Protein AF-A0A173KSL5-F1 (afdb_monomer_lite)

Foldseek 3Di:
DPPPPPVVPVVVVVVVVPPDDQLLVLLVVLCCCLFQCNAPLLVLQVVDDDPPRPDDLLLLLLLLVLCCLQQLDPPFLLNLCLVPDPDPVLNVLSVLQRVLVNVVSVLSVVLNVLSPDRDDFPCPVVLSVLSNVLNVLRVVQSVDPQAQRSVLLSLLCLVRVVSSVVSSCVSCVVRVHHDDDRSHDDSVRSSVSSNVSDDDPSNSVNSSNNNNSNSVSNSVSSVSSVVRVVRVVVVD

Radius of gyration: 19.78 Å; chains: 1; bounding box: 64×47×52 Å

Sequence (236 aa):
MALAAAQGLTMNEAAARLGTGDISQVIEALVAADGTDGHAHASSARAGIGRDAVLTLADLADAAHYLCLLHGRHPGVIDHAATRSADNGARAWLVQAADAFARERAYLTQVTVAVGPVPSTAGQSDCEAIVSQQRHALDMLAQSDRRGCAMGAAIALLLDWRAVRHILEMAGIRVGVEPHACDLPDRAATFNVARAIGGDDATDRAIQFGARQLLSQQRGLWDLLQARAEIRRQKR

pLDDT: mean 87.79, std 17.1, range [33.59, 98.56]

Structure (mmCIF, N/CA/C/O backbone):
data_AF-A0A173KSL5-F1
#
_entry.id   AF-A0A173KSL5-F1
#
loop_
_atom_site.group_PDB
_atom_site.id
_atom_site.type_symbol
_atom_site.label_atom_id
_atom_site.label_alt_id
_atom_site.label_comp_id
_atom_site.label_asym_id
_atom_site.label_entity_id
_atom_site.label_seq_id
_atom_site.pdbx_PDB_ins_code
_atom_site.Cartn_x
_atom_site.Cartn_y
_atom_site.Cartn_z
_atom_site.occupancy
_atom_site.B_iso_or_equiv
_atom_site.auth_seq_id
_atom_site.auth_comp_id
_atom_site.auth_asym_id
_atom_site.auth_atom_id
_atom_site.pdbx_PDB_model_num
ATOM 1 N N . MET A 1 1 ? 47.411 28.672 12.234 1.00 45.59 1 MET A N 1
ATOM 2 C CA . MET A 1 1 ? 46.422 28.795 11.135 1.00 45.59 1 MET A CA 1
ATOM 3 C C . MET A 1 1 ? 46.348 27.553 10.225 1.00 45.59 1 MET A C 1
ATOM 5 O O . MET A 1 1 ? 45.893 27.666 9.099 1.00 45.59 1 MET A O 1
ATOM 9 N N . ALA A 1 2 ? 46.708 26.351 10.703 1.00 43.44 2 ALA A N 1
ATOM 10 C CA . ALA A 1 2 ? 46.762 25.129 9.881 1.00 43.44 2 ALA A CA 1
ATOM 11 C C . ALA A 1 2 ? 45.882 23.977 10.416 1.00 43.44 2 ALA A C 1
ATOM 13 O O . ALA A 1 2 ? 46.139 22.820 10.111 1.00 43.44 2 ALA A O 1
ATOM 14 N N . LEU A 1 3 ? 44.849 24.277 11.218 1.00 39.53 3 LEU A N 1
ATOM 15 C CA . LEU A 1 3 ? 43.935 23.260 11.769 1.00 39.53 3 LEU A CA 1
ATOM 16 C C . LEU A 1 3 ? 42.490 23.349 11.246 1.00 39.53 3 LEU A C 1
ATOM 18 O O . LEU A 1 3 ? 41.679 22.497 11.579 1.00 39.53 3 LEU A O 1
ATOM 22 N N . ALA A 1 4 ? 42.165 24.341 10.408 1.00 40.62 4 ALA A N 1
ATOM 23 C CA . ALA A 1 4 ? 40.809 24.532 9.874 1.00 40.62 4 ALA A CA 1
ATOM 24 C C . ALA A 1 4 ? 40.608 23.962 8.453 1.00 40.62 4 ALA A C 1
ATOM 26 O O . ALA A 1 4 ? 39.479 23.858 7.990 1.00 40.62 4 ALA A O 1
ATOM 27 N N . ALA A 1 5 ? 41.681 23.561 7.759 1.00 41.03 5 ALA A N 1
ATOM 28 C CA . ALA A 1 5 ? 41.605 23.078 6.374 1.00 41.03 5 ALA A CA 1
ATOM 29 C C . ALA A 1 5 ? 41.434 21.549 6.245 1.00 41.03 5 ALA A C 1
ATOM 31 O O . ALA A 1 5 ? 41.078 21.065 5.177 1.00 41.03 5 ALA A O 1
ATOM 32 N N . ALA A 1 6 ? 41.649 20.780 7.321 1.00 38.72 6 ALA A N 1
ATOM 33 C CA . ALA A 1 6 ? 41.597 19.312 7.283 1.00 38.72 6 ALA A CA 1
ATOM 34 C C . ALA A 1 6 ? 40.205 18.717 7.589 1.00 38.72 6 ALA A C 1
ATOM 36 O O . ALA A 1 6 ? 39.971 17.545 7.317 1.00 38.72 6 ALA A O 1
ATOM 37 N N . GLN A 1 7 ? 39.266 19.507 8.124 1.00 41.09 7 GLN A N 1
ATOM 38 C CA . GLN A 1 7 ? 37.913 19.036 8.474 1.00 41.09 7 GLN A CA 1
ATOM 39 C C . GLN A 1 7 ? 36.869 19.259 7.363 1.00 41.09 7 GLN A C 1
ATOM 41 O O . GLN A 1 7 ? 35.791 18.676 7.416 1.00 41.09 7 GLN A O 1
ATOM 46 N N . GLY A 1 8 ? 37.186 20.051 6.330 1.00 33.59 8 GLY A N 1
ATOM 47 C CA . GLY A 1 8 ? 36.290 20.296 5.188 1.00 33.59 8 GLY A CA 1
ATOM 48 C C . GLY A 1 8 ? 36.357 19.239 4.078 1.00 33.59 8 GLY A C 1
ATOM 49 O O . GLY A 1 8 ? 35.467 19.181 3.234 1.00 33.59 8 GLY A O 1
ATOM 50 N N . LEU A 1 9 ? 37.389 18.388 4.078 1.00 40.03 9 LEU A N 1
ATOM 51 C CA . LEU A 1 9 ? 37.617 17.374 3.039 1.00 40.03 9 LEU A CA 1
ATOM 52 C C . LEU A 1 9 ? 36.999 16.003 3.366 1.00 40.03 9 LEU A C 1
ATOM 54 O O . LEU A 1 9 ? 36.757 15.217 2.458 1.00 40.03 9 LEU A O 1
ATOM 58 N N . THR A 1 10 ? 36.670 15.716 4.629 1.00 40.31 10 THR A N 1
ATOM 59 C CA . THR A 1 10 ? 36.189 14.383 5.038 1.00 40.31 10 THR A CA 1
ATOM 60 C C . THR A 1 10 ? 34.671 14.207 4.944 1.00 40.31 10 THR A C 1
ATOM 62 O O . THR A 1 10 ? 34.209 13.089 4.726 1.00 40.31 10 THR A O 1
ATOM 65 N N . MET A 1 11 ? 33.877 15.283 5.023 1.00 38.09 11 MET A N 1
ATOM 66 C CA . MET A 1 11 ? 32.419 15.188 4.825 1.00 38.09 11 MET A CA 1
ATOM 67 C C . MET A 1 11 ? 32.010 15.121 3.348 1.00 38.09 11 MET A C 1
ATOM 69 O O . MET A 1 11 ? 31.003 14.493 3.029 1.00 38.09 11 MET A O 1
ATOM 73 N N . ASN A 1 12 ? 32.802 15.696 2.435 1.00 41.28 12 ASN A N 1
ATOM 74 C CA . ASN A 1 12 ? 32.469 15.684 1.008 1.00 41.28 12 AS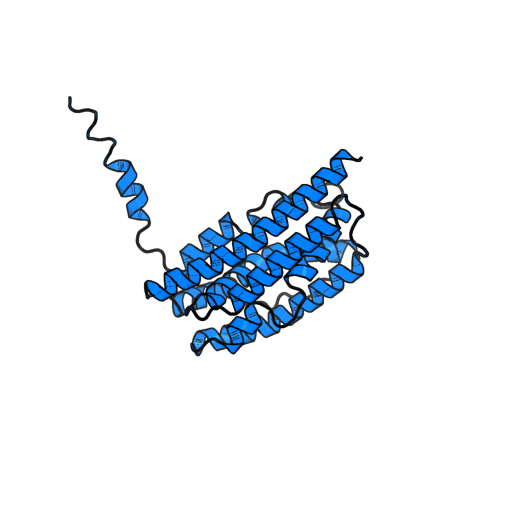N A CA 1
ATOM 75 C C . ASN A 1 12 ? 32.858 14.359 0.322 1.00 41.28 12 ASN A C 1
ATOM 77 O O . ASN A 1 12 ? 32.192 13.939 -0.617 1.00 41.28 12 ASN A O 1
ATOM 81 N N . GLU A 1 13 ? 33.866 13.637 0.830 1.00 37.88 13 GLU A N 1
ATOM 82 C CA . GLU A 1 13 ? 34.178 12.275 0.367 1.00 37.88 13 GLU A CA 1
ATOM 83 C C . GLU A 1 13 ? 33.195 11.215 0.884 1.00 37.88 13 GLU A C 1
ATOM 85 O O . GLU A 1 13 ? 32.939 10.233 0.190 1.00 37.88 13 GLU A O 1
ATOM 90 N N . ALA A 1 14 ? 32.611 11.394 2.074 1.00 35.19 14 ALA A N 1
ATOM 91 C CA . ALA A 1 14 ? 31.588 10.479 2.589 1.00 35.19 14 ALA A CA 1
ATOM 92 C C . ALA A 1 14 ? 30.266 10.594 1.804 1.00 35.19 14 ALA A C 1
ATOM 94 O O . ALA A 1 14 ? 29.617 9.583 1.549 1.00 35.19 14 ALA A O 1
ATOM 95 N N . ALA A 1 15 ? 29.914 11.803 1.351 1.00 38.59 15 ALA A N 1
ATOM 96 C CA . ALA A 1 15 ? 28.777 12.032 0.458 1.00 38.59 15 ALA A CA 1
ATOM 97 C C . ALA A 1 15 ? 29.073 11.617 -1.000 1.00 38.59 15 ALA A C 1
ATOM 99 O O . ALA A 1 15 ? 28.192 11.096 -1.681 1.00 38.59 15 ALA A O 1
ATOM 100 N N . ALA A 1 16 ? 30.319 11.775 -1.468 1.00 36.78 16 ALA A N 1
ATOM 101 C CA . ALA A 1 16 ? 30.736 11.377 -2.817 1.00 36.78 16 ALA A CA 1
ATOM 102 C C . ALA A 1 16 ? 30.961 9.858 -2.987 1.00 36.78 16 ALA A C 1
ATOM 104 O O . ALA A 1 16 ? 30.974 9.367 -4.114 1.00 36.78 16 ALA A O 1
ATOM 105 N N . ARG A 1 17 ? 31.081 9.087 -1.894 1.00 38.25 17 ARG A N 1
ATOM 106 C CA . ARG A 1 17 ? 31.146 7.610 -1.926 1.00 38.25 17 ARG A CA 1
ATOM 107 C C . ARG A 1 17 ? 29.781 6.914 -2.065 1.00 38.25 17 ARG A C 1
ATOM 109 O O . ARG A 1 17 ? 29.745 5.692 -2.129 1.00 38.25 17 ARG A O 1
ATOM 116 N N . LEU A 1 18 ? 28.682 7.662 -2.199 1.00 42.72 18 LEU A N 1
ATOM 117 C CA . LEU A 1 18 ? 27.375 7.149 -2.652 1.00 42.72 18 LEU A CA 1
ATOM 118 C C . LEU A 1 18 ? 27.183 7.300 -4.176 1.00 42.72 18 LEU A C 1
ATOM 120 O O . LEU A 1 18 ? 26.061 7.360 -4.673 1.00 42.72 18 LEU A O 1
ATOM 124 N N . GLY A 1 19 ? 28.277 7.382 -4.936 1.00 45.16 19 GLY A N 1
ATOM 125 C CA . GLY A 1 19 ? 28.243 7.263 -6.388 1.00 45.16 19 GLY A CA 1
ATOM 126 C C . GLY A 1 19 ? 28.130 5.798 -6.819 1.00 45.16 19 GLY A C 1
ATOM 127 O O . GLY A 1 19 ? 28.992 4.995 -6.475 1.00 45.16 19 GLY A O 1
ATOM 128 N N . THR A 1 20 ? 27.114 5.497 -7.637 1.00 49.03 20 THR A N 1
ATOM 129 C CA . THR A 1 20 ? 26.861 4.242 -8.390 1.00 49.03 20 THR A CA 1
ATOM 130 C C . THR A 1 20 ? 26.122 3.103 -7.680 1.00 49.03 20 THR A C 1
ATOM 132 O O . THR A 1 20 ? 26.393 1.930 -7.917 1.00 49.03 20 THR A O 1
ATOM 135 N N . GLY A 1 21 ? 25.112 3.425 -6.870 1.00 59.44 21 GLY A N 1
ATOM 136 C CA . GLY A 1 21 ? 24.056 2.448 -6.616 1.00 59.44 21 GLY A CA 1
ATOM 137 C C . GLY A 1 21 ? 23.103 2.384 -7.807 1.00 59.44 21 GLY A C 1
ATOM 138 O O . GLY A 1 21 ? 22.507 3.399 -8.159 1.00 59.44 21 GLY A O 1
ATOM 139 N N . ASP A 1 22 ? 22.966 1.215 -8.431 1.00 85.56 22 ASP A N 1
ATOM 140 C CA . ASP A 1 22 ? 21.897 0.948 -9.402 1.00 85.56 22 ASP A CA 1
ATOM 141 C C . ASP A 1 22 ? 20.535 1.300 -8.759 1.00 85.56 22 ASP A C 1
ATOM 143 O O . ASP A 1 22 ? 20.351 1.118 -7.550 1.00 85.56 22 ASP A O 1
ATOM 147 N N . ILE A 1 23 ? 19.577 1.807 -9.544 1.00 93.06 23 ILE A N 1
ATOM 148 C CA . ILE A 1 23 ? 18.223 2.179 -9.110 1.00 93.06 23 ILE A CA 1
ATOM 149 C C . ILE A 1 23 ? 17.569 1.151 -8.167 1.00 93.06 23 ILE A C 1
ATOM 151 O O . ILE A 1 23 ? 16.846 1.535 -7.247 1.00 93.06 23 ILE A O 1
ATOM 155 N N . SER A 1 24 ? 17.867 -0.145 -8.315 1.00 94.88 24 SER A N 1
ATOM 156 C CA . SER A 1 24 ? 17.397 -1.182 -7.384 1.00 94.88 24 SER A CA 1
ATOM 157 C C . SER A 1 24 ? 17.834 -0.964 -5.925 1.00 94.88 24 SER A C 1
ATOM 159 O O . SER A 1 24 ? 17.011 -1.110 -5.021 1.00 94.88 24 SER A O 1
ATOM 161 N N . GLN A 1 25 ? 19.081 -0.553 -5.681 1.00 94.88 25 GLN A N 1
ATOM 162 C CA . GLN A 1 25 ? 19.602 -0.256 -4.339 1.00 94.88 25 GLN A CA 1
ATOM 163 C C . GLN A 1 25 ? 18.973 1.012 -3.757 1.00 94.88 25 GLN A C 1
ATOM 165 O O . GLN A 1 25 ? 18.688 1.089 -2.563 1.00 94.88 25 GLN A O 1
ATOM 170 N N . VAL A 1 26 ? 18.709 2.006 -4.610 1.00 95.56 26 VAL A N 1
ATOM 171 C CA . VAL A 1 26 ? 18.001 3.225 -4.205 1.00 95.56 26 VAL A CA 1
ATOM 172 C C . VAL A 1 26 ? 16.583 2.884 -3.750 1.00 95.56 26 VAL A C 1
ATOM 174 O O . VAL A 1 26 ? 16.156 3.341 -2.694 1.00 95.56 26 VAL A O 1
ATOM 177 N N . ILE A 1 27 ? 15.858 2.062 -4.511 1.00 97.38 27 ILE A N 1
ATOM 178 C CA . ILE A 1 27 ? 14.514 1.605 -4.135 1.00 97.38 27 ILE A CA 1
ATOM 179 C C . ILE A 1 27 ? 14.556 0.794 -2.839 1.00 97.38 27 ILE A C 1
ATOM 181 O O . ILE A 1 27 ? 13.714 1.005 -1.971 1.00 97.38 27 ILE A O 1
ATOM 185 N N . GLU A 1 28 ? 15.528 -0.107 -2.684 1.00 97.19 28 GLU A N 1
ATOM 186 C CA . GLU A 1 28 ? 15.711 -0.880 -1.453 1.00 97.19 28 GLU A CA 1
ATOM 187 C C . GLU A 1 28 ? 15.842 0.028 -0.225 1.00 97.19 28 GLU A C 1
ATOM 189 O O . GLU A 1 28 ? 15.132 -0.174 0.762 1.00 97.19 28 GLU A O 1
ATOM 194 N N . ALA A 1 29 ? 16.695 1.051 -0.308 1.00 97.00 29 ALA A N 1
ATOM 195 C CA . ALA A 1 29 ? 16.882 2.017 0.768 1.00 97.00 29 ALA A CA 1
ATOM 196 C C . ALA A 1 29 ? 15.605 2.820 1.063 1.00 97.00 29 ALA A C 1
ATOM 198 O O . ALA A 1 29 ? 15.280 3.045 2.228 1.00 97.00 29 ALA A O 1
ATOM 199 N N . LEU A 1 30 ? 14.859 3.220 0.027 1.00 97.75 30 LEU A N 1
ATOM 200 C CA . LEU A 1 30 ? 13.587 3.929 0.190 1.00 97.75 30 LEU A CA 1
ATOM 201 C C . LEU A 1 30 ? 12.535 3.074 0.894 1.00 97.75 30 LEU A C 1
ATOM 203 O O . LEU A 1 30 ? 11.921 3.536 1.847 1.00 97.75 30 LEU A O 1
ATOM 207 N N . VAL A 1 31 ? 12.342 1.827 0.460 1.00 98.00 31 VAL A N 1
ATOM 208 C CA . VAL A 1 31 ? 11.364 0.920 1.082 1.00 98.00 31 VAL A CA 1
ATOM 209 C C . VAL A 1 31 ? 11.751 0.624 2.531 1.00 98.00 31 VAL A C 1
ATOM 211 O O . VAL A 1 31 ? 10.885 0.598 3.398 1.00 98.00 31 VAL A O 1
ATOM 214 N N . ALA A 1 32 ? 13.042 0.444 2.819 1.00 96.19 32 ALA A N 1
ATOM 215 C CA . ALA A 1 32 ? 13.507 0.214 4.184 1.00 96.19 32 ALA A CA 1
ATOM 216 C C . ALA A 1 32 ? 13.251 1.414 5.116 1.00 96.19 32 ALA A C 1
ATOM 218 O O . ALA A 1 32 ? 12.932 1.216 6.287 1.00 96.19 32 ALA A O 1
ATOM 219 N N . ALA A 1 33 ? 13.395 2.643 4.612 1.00 94.94 33 ALA A N 1
ATOM 220 C CA . ALA A 1 33 ? 13.207 3.859 5.402 1.00 94.94 33 ALA A CA 1
ATOM 221 C C . ALA A 1 33 ? 11.727 4.256 5.548 1.00 94.94 33 ALA A C 1
ATOM 223 O O . ALA A 1 33 ? 11.249 4.509 6.655 1.00 94.94 33 ALA A O 1
ATOM 224 N N . ASP A 1 34 ? 11.008 4.298 4.427 1.00 96.50 34 ASP A N 1
ATOM 225 C CA . ASP A 1 34 ? 9.685 4.921 4.330 1.00 96.50 34 ASP A CA 1
ATOM 226 C C . ASP A 1 34 ? 8.541 3.901 4.248 1.00 96.50 34 ASP A C 1
ATOM 228 O O . ASP A 1 34 ? 7.376 4.272 4.396 1.00 96.50 34 ASP A O 1
ATOM 232 N N . GLY A 1 35 ? 8.855 2.621 4.034 1.00 96.69 35 GLY A N 1
ATOM 233 C CA . GLY A 1 35 ? 7.873 1.546 3.987 1.00 96.69 35 GLY A CA 1
ATOM 234 C C . GLY A 1 35 ? 7.225 1.242 5.339 1.00 96.69 35 GLY A C 1
ATOM 235 O O . GLY A 1 35 ? 7.637 1.711 6.403 1.00 96.69 35 GLY A O 1
ATOM 236 N N . THR A 1 36 ? 6.209 0.391 5.284 1.00 97.12 36 THR A N 1
ATOM 237 C CA . THR A 1 36 ? 5.414 -0.122 6.397 1.00 97.12 36 THR A CA 1
ATOM 238 C C . THR A 1 36 ? 6.295 -0.694 7.512 1.00 97.12 36 THR A C 1
ATOM 240 O O . THR A 1 36 ? 6.112 -0.339 8.674 1.00 97.12 36 THR A O 1
ATOM 243 N N . ASP A 1 37 ? 7.301 -1.512 7.185 1.00 94.06 37 ASP A N 1
ATOM 244 C CA . ASP A 1 37 ? 8.225 -2.081 8.185 1.00 94.06 37 ASP A CA 1
ATOM 245 C C . ASP A 1 37 ? 9.070 -1.003 8.903 1.00 94.06 37 ASP A C 1
ATOM 247 O O . ASP A 1 37 ? 9.472 -1.193 10.052 1.00 94.06 37 ASP A O 1
ATOM 251 N N . GLY A 1 38 ? 9.312 0.143 8.258 1.00 93.50 38 GLY A N 1
ATOM 252 C CA . GLY A 1 38 ? 10.041 1.283 8.824 1.00 93.50 38 GLY A CA 1
ATOM 253 C C . GLY A 1 38 ? 9.191 2.187 9.728 1.00 93.50 38 GLY A C 1
ATOM 254 O O . GLY A 1 38 ? 9.708 3.146 10.311 1.00 93.50 38 GLY A O 1
ATOM 255 N N . HIS A 1 39 ? 7.883 1.935 9.856 1.00 95.56 39 HIS A N 1
ATOM 256 C CA . HIS A 1 39 ? 6.978 2.748 10.668 1.00 95.56 39 HIS A CA 1
ATOM 257 C C . HIS A 1 39 ? 6.745 2.120 12.049 1.00 95.56 39 HIS A C 1
ATOM 259 O O . HIS A 1 39 ? 6.235 1.008 12.147 1.00 95.56 39 HIS A O 1
ATOM 265 N N . ALA A 1 40 ? 7.039 2.847 13.135 1.00 91.31 40 ALA A N 1
ATOM 266 C CA . ALA A 1 40 ? 6.990 2.324 14.509 1.00 91.31 40 ALA A CA 1
ATOM 267 C C . ALA A 1 40 ? 5.630 1.709 14.893 1.00 91.31 40 ALA A C 1
ATOM 269 O O . ALA A 1 40 ? 5.572 0.637 15.495 1.00 91.31 40 ALA A O 1
ATOM 270 N N . HIS A 1 41 ? 4.523 2.360 14.518 1.00 92.25 41 HIS A N 1
ATOM 271 C CA . HIS A 1 41 ? 3.184 1.816 14.756 1.00 92.25 41 HIS A CA 1
ATOM 272 C C . HIS A 1 41 ? 2.951 0.469 14.049 1.00 92.25 41 HIS A C 1
ATOM 274 O O . HIS A 1 41 ? 2.485 -0.475 14.684 1.00 92.25 41 HIS A O 1
ATOM 280 N N . ALA A 1 42 ? 3.328 0.348 12.775 1.00 92.12 42 ALA A N 1
ATOM 281 C CA . ALA A 1 42 ? 3.156 -0.876 11.999 1.00 92.12 42 ALA A CA 1
ATOM 282 C C . ALA A 1 42 ? 4.106 -1.992 12.467 1.00 92.12 42 ALA A C 1
ATOM 284 O O . ALA A 1 42 ? 3.678 -3.124 12.691 1.00 92.12 42 ALA A O 1
ATOM 285 N N . SER A 1 43 ? 5.381 -1.670 12.703 1.00 87.44 43 SER A N 1
ATOM 286 C CA . SER A 1 43 ? 6.392 -2.640 13.139 1.00 87.44 43 SER A CA 1
ATOM 287 C C . SER A 1 43 ? 6.159 -3.160 14.559 1.00 87.44 43 SER A C 1
ATOM 289 O O . SER A 1 43 ? 6.558 -4.284 14.868 1.00 87.44 43 SER A O 1
ATOM 291 N N . SER A 1 44 ? 5.421 -2.420 15.398 1.00 81.81 44 SER A N 1
ATOM 292 C CA . SER A 1 44 ? 4.992 -2.890 16.724 1.00 81.81 44 SER A CA 1
ATOM 293 C C . SER A 1 44 ? 4.202 -4.204 16.681 1.00 81.81 44 SER A C 1
ATOM 295 O O . SER A 1 44 ? 4.213 -4.976 17.641 1.00 81.81 44 SER A O 1
ATOM 297 N N . ALA A 1 45 ? 3.577 -4.510 15.543 1.00 73.50 45 ALA A N 1
ATOM 298 C CA . ALA A 1 45 ? 2.855 -5.751 15.327 1.00 73.50 45 ALA A CA 1
ATOM 299 C C . ALA A 1 45 ? 3.771 -6.991 15.332 1.00 73.50 45 ALA A C 1
ATOM 301 O O . ALA A 1 45 ? 3.344 -8.068 15.736 1.00 73.50 45 ALA A O 1
ATOM 302 N N . ARG A 1 46 ? 5.049 -6.831 14.959 1.00 67.38 46 ARG A N 1
ATOM 303 C CA . ARG A 1 46 ? 6.057 -7.908 14.959 1.00 67.38 46 ARG A CA 1
ATOM 304 C C . ARG A 1 46 ? 6.648 -8.168 16.347 1.00 67.38 46 ARG A C 1
ATOM 306 O O . ARG A 1 46 ? 7.267 -9.206 16.557 1.00 67.38 46 ARG A O 1
ATOM 313 N N . ALA A 1 47 ? 6.479 -7.235 17.285 1.00 60.25 47 ALA A N 1
ATOM 314 C CA . ALA A 1 47 ? 7.130 -7.266 18.593 1.00 60.25 47 ALA A CA 1
ATOM 315 C C . ALA A 1 47 ? 6.379 -8.091 19.659 1.00 60.25 47 ALA A C 1
ATOM 317 O O . ALA A 1 47 ? 6.934 -8.320 20.731 1.00 60.25 47 ALA A O 1
ATOM 318 N N . GLY A 1 48 ? 5.153 -8.559 19.393 1.00 55.38 48 GLY A N 1
ATOM 319 C CA . GLY A 1 48 ? 4.379 -9.340 20.363 1.00 55.38 48 GLY A CA 1
ATOM 320 C C . GLY A 1 48 ? 3.464 -10.379 19.715 1.00 55.38 48 GLY A C 1
ATOM 321 O O . GLY A 1 48 ? 2.656 -10.052 18.849 1.00 55.38 48 GLY A O 1
ATOM 322 N N . ILE A 1 49 ? 3.560 -11.630 20.171 1.00 48.62 49 ILE A N 1
ATOM 323 C CA . ILE A 1 49 ? 2.619 -12.714 19.850 1.00 48.62 49 ILE A CA 1
ATOM 324 C C . ILE A 1 49 ? 1.726 -12.932 21.081 1.00 48.62 49 ILE A C 1
ATOM 326 O O . ILE A 1 49 ? 2.221 -13.003 22.202 1.00 48.62 49 ILE A O 1
ATOM 330 N N . GLY A 1 50 ? 0.408 -13.058 20.895 1.00 53.69 50 GLY A N 1
ATOM 331 C CA . GLY A 1 50 ? -0.540 -13.320 21.989 1.00 53.69 50 GLY A CA 1
ATOM 332 C C . GLY A 1 50 ? -1.137 -12.057 22.626 1.00 53.69 50 GLY A C 1
ATOM 333 O O . GLY A 1 50 ? -1.393 -11.072 21.934 1.00 53.69 50 GLY A O 1
ATOM 334 N N . ARG A 1 51 ? -1.419 -12.096 23.940 1.00 46.72 51 ARG A N 1
ATOM 335 C CA . ARG A 1 51 ? -2.044 -10.985 24.698 1.00 46.72 51 ARG A CA 1
ATOM 336 C C . ARG A 1 51 ? -1.170 -9.726 24.793 1.00 46.72 51 ARG A C 1
ATOM 338 O O . ARG A 1 51 ? -1.712 -8.661 25.068 1.00 46.72 51 ARG A O 1
ATOM 345 N N . ASP A 1 52 ? 0.121 -9.854 24.498 1.00 47.59 52 ASP A N 1
ATOM 346 C CA . ASP A 1 52 ? 1.111 -8.770 24.542 1.00 47.59 52 ASP A CA 1
ATOM 347 C C . ASP A 1 52 ? 1.333 -8.110 23.169 1.00 47.59 52 ASP A C 1
ATOM 349 O O . ASP A 1 52 ? 2.227 -7.280 23.003 1.00 47.59 52 ASP A O 1
ATOM 353 N N . ALA A 1 53 ? 0.537 -8.474 22.155 1.00 58.38 53 ALA A N 1
ATOM 354 C CA . ALA A 1 53 ? 0.589 -7.813 20.859 1.00 58.38 53 ALA A CA 1
ATOM 355 C C . ALA A 1 53 ? 0.213 -6.329 20.993 1.00 58.38 53 ALA A C 1
ATOM 357 O O . ALA A 1 53 ? -0.866 -5.985 21.475 1.00 58.38 53 ALA A O 1
ATOM 358 N N . VAL A 1 54 ? 1.102 -5.451 20.520 1.00 71.69 54 VAL A N 1
ATOM 359 C CA . VAL A 1 54 ? 0.952 -3.993 20.658 1.00 71.69 54 VAL A CA 1
ATOM 360 C C . VAL A 1 54 ? -0.238 -3.455 19.850 1.00 71.69 54 VAL A C 1
ATOM 362 O O . VAL A 1 54 ? -0.865 -2.474 20.260 1.00 71.69 54 VAL A O 1
ATOM 365 N N . LEU A 1 55 ? -0.578 -4.104 18.728 1.00 86.06 55 LEU A N 1
ATOM 366 C CA . LEU A 1 55 ? -1.784 -3.794 17.958 1.00 86.06 55 LEU A CA 1
ATOM 367 C C . LEU A 1 55 ? -2.996 -4.545 18.512 1.00 86.06 55 LEU A C 1
ATOM 369 O O . LEU A 1 55 ? -3.051 -5.778 18.516 1.00 86.06 55 LEU A O 1
ATOM 373 N N . THR A 1 56 ? -4.002 -3.779 18.922 1.00 90.12 56 THR A N 1
ATOM 374 C CA . THR A 1 56 ? -5.302 -4.304 19.342 1.00 90.12 56 THR A CA 1
ATOM 375 C C . THR A 1 56 ? -6.151 -4.700 18.131 1.00 90.12 56 THR A C 1
ATOM 377 O O . THR A 1 56 ? -5.894 -4.264 17.011 1.00 90.12 56 THR A O 1
ATOM 380 N N . LEU A 1 57 ? -7.227 -5.470 18.340 1.00 90.69 57 LEU A N 1
ATOM 381 C CA . LEU A 1 57 ? -8.173 -5.789 17.257 1.00 90.69 57 LEU A CA 1
ATOM 382 C C . LEU A 1 57 ? -8.765 -4.525 16.606 1.00 90.69 57 LEU A C 1
ATOM 384 O O . LEU A 1 57 ? -8.990 -4.510 15.403 1.00 90.69 57 LEU A O 1
ATOM 388 N N . ALA A 1 58 ? -8.957 -3.449 17.375 1.00 93.19 58 ALA A N 1
ATOM 389 C CA . ALA A 1 58 ? -9.410 -2.169 16.836 1.00 93.19 58 ALA A CA 1
ATOM 390 C C . ALA A 1 58 ? -8.369 -1.530 15.898 1.00 93.19 58 ALA A C 1
ATOM 392 O O . ALA A 1 58 ? -8.733 -0.993 14.858 1.00 93.19 58 ALA A O 1
ATOM 393 N N . ASP A 1 59 ? -7.079 -1.619 16.232 1.00 94.44 59 ASP A N 1
ATOM 394 C CA . ASP A 1 59 ? -6.008 -1.075 15.386 1.00 94.44 59 ASP A CA 1
ATOM 395 C C . ASP A 1 59 ? -5.886 -1.859 14.071 1.00 94.44 59 ASP A C 1
ATOM 397 O O . ASP A 1 59 ? -5.684 -1.278 13.008 1.00 94.44 59 ASP A O 1
ATOM 401 N N . LEU A 1 60 ? -6.092 -3.177 14.120 1.00 94.69 60 LEU A N 1
ATOM 402 C CA . LEU A 1 60 ? -6.140 -4.019 12.923 1.00 94.69 60 LEU A CA 1
ATOM 403 C C . LEU A 1 60 ? -7.375 -3.758 12.063 1.00 94.69 60 LEU A C 1
ATOM 405 O O . LEU A 1 60 ? -7.269 -3.766 10.841 1.00 94.69 60 LEU A O 1
ATOM 409 N N . ALA A 1 61 ? -8.536 -3.543 12.689 1.00 96.00 61 ALA A N 1
ATOM 410 C CA . ALA A 1 61 ? -9.763 -3.210 11.976 1.00 96.00 61 ALA A CA 1
ATOM 411 C C . ALA A 1 61 ? -9.622 -1.868 11.245 1.00 96.00 61 ALA A C 1
ATOM 413 O O . ALA A 1 61 ? -9.986 -1.764 10.076 1.00 96.00 61 ALA A O 1
ATOM 414 N N . ASP A 1 62 ? -9.013 -0.873 11.897 1.00 96.44 62 ASP A N 1
ATOM 415 C CA . ASP A 1 62 ? -8.615 0.382 11.258 1.00 96.44 62 ASP A CA 1
ATOM 416 C C . ASP A 1 62 ? -7.668 0.133 10.075 1.00 96.44 62 ASP A C 1
ATOM 418 O O . ASP A 1 62 ? -7.937 0.600 8.968 1.00 96.44 62 ASP A O 1
ATOM 422 N N . ALA A 1 63 ? -6.584 -0.624 10.281 1.00 97.06 63 ALA A N 1
ATOM 423 C CA . ALA A 1 63 ? -5.612 -0.902 9.228 1.00 97.06 63 ALA A CA 1
ATOM 424 C C . ALA A 1 63 ? -6.274 -1.567 8.012 1.00 97.06 63 ALA A C 1
ATOM 426 O O . ALA A 1 63 ? -6.158 -1.054 6.901 1.00 97.06 63 ALA A O 1
ATOM 427 N N . ALA A 1 64 ? -7.031 -2.650 8.213 1.00 97.88 64 ALA A N 1
ATOM 428 C CA . ALA A 1 64 ? -7.748 -3.337 7.141 1.00 97.88 64 ALA A CA 1
ATOM 429 C C . ALA A 1 64 ? -8.750 -2.409 6.435 1.00 97.88 64 ALA A C 1
ATOM 431 O O . ALA A 1 64 ? -8.833 -2.403 5.207 1.00 97.88 64 ALA A O 1
ATOM 432 N N . HIS A 1 65 ? -9.488 -1.586 7.182 1.00 97.94 65 HIS A N 1
ATOM 433 C CA . HIS A 1 65 ? -10.443 -0.642 6.609 1.00 97.94 65 HIS A CA 1
ATOM 434 C C . HIS A 1 65 ? -9.766 0.401 5.712 1.00 97.94 65 HIS A C 1
ATOM 436 O O . HIS A 1 65 ? -10.116 0.522 4.537 1.00 97.94 65 HIS A O 1
ATOM 442 N N . TYR A 1 66 ? -8.774 1.132 6.225 1.00 98.00 66 TYR A N 1
ATOM 443 C CA . TYR A 1 66 ? -8.148 2.213 5.463 1.00 98.00 66 TYR A CA 1
ATOM 444 C C . TYR A 1 66 ? -7.214 1.707 4.359 1.00 98.00 66 TYR A C 1
ATOM 446 O O . TYR A 1 66 ? -7.149 2.326 3.297 1.00 98.00 66 TYR A O 1
ATOM 454 N N . LEU A 1 67 ? -6.569 0.547 4.532 1.00 98.00 67 LEU A N 1
ATOM 455 C CA . LEU A 1 67 ? -5.870 -0.126 3.434 1.00 98.00 67 LEU A CA 1
ATOM 456 C C . LEU A 1 67 ? -6.850 -0.545 2.337 1.00 98.00 67 LEU A C 1
ATOM 458 O O . LEU A 1 67 ? -6.545 -0.368 1.162 1.00 98.00 67 LEU A O 1
ATOM 462 N N . CYS A 1 68 ? -8.036 -1.054 2.687 1.00 97.75 68 CYS A N 1
ATOM 463 C CA . CYS A 1 68 ? -9.064 -1.400 1.703 1.00 97.75 68 CYS A CA 1
ATOM 464 C C . CYS A 1 68 ? -9.613 -0.159 0.998 1.00 97.75 68 CYS A C 1
ATOM 466 O O . CYS A 1 68 ? -9.860 -0.200 -0.208 1.00 97.75 68 CYS A O 1
ATOM 468 N N . LEU A 1 69 ? -9.751 0.966 1.705 1.00 96.44 69 LEU A N 1
ATOM 469 C CA . LEU A 1 69 ? -10.034 2.238 1.056 1.00 96.44 69 LEU A CA 1
ATOM 470 C C . LEU A 1 69 ? -8.908 2.599 0.079 1.00 96.44 69 LEU A C 1
ATOM 472 O O . LEU A 1 69 ? -9.204 2.957 -1.056 1.00 96.44 69 LEU A O 1
ATOM 476 N N . LEU A 1 70 ? -7.640 2.509 0.457 1.00 96.44 70 LEU A N 1
ATOM 477 C CA . LEU A 1 70 ? -6.554 2.968 -0.409 1.00 96.44 70 LEU A CA 1
ATOM 478 C C . LEU A 1 70 ? -6.303 2.038 -1.611 1.00 96.44 70 LEU A C 1
ATOM 480 O O . LEU A 1 70 ? -6.148 2.516 -2.731 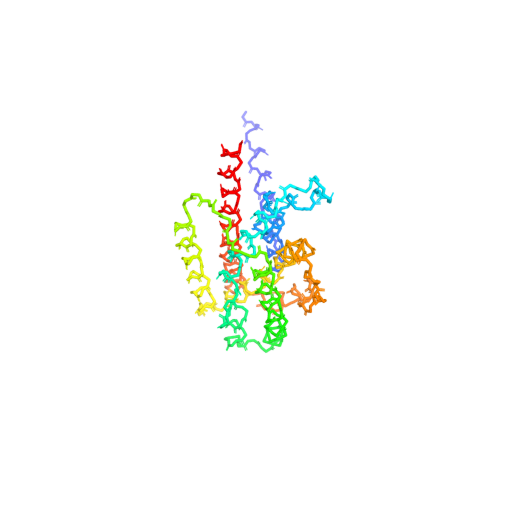1.00 96.44 70 LEU A O 1
ATOM 484 N N . HIS A 1 71 ? -6.331 0.722 -1.392 1.00 97.19 71 HIS A N 1
ATOM 485 C CA . HIS A 1 71 ? -5.828 -0.293 -2.330 1.00 97.19 71 HIS A CA 1
ATOM 486 C C . HIS A 1 71 ? -6.878 -1.310 -2.800 1.00 97.19 71 HIS A C 1
ATOM 488 O O . HIS A 1 71 ? -6.587 -2.119 -3.676 1.00 97.19 71 HIS A O 1
ATOM 494 N N . GLY A 1 72 ? -8.099 -1.297 -2.253 1.00 96.06 72 GLY A N 1
ATOM 495 C CA . GLY A 1 72 ? -9.130 -2.301 -2.561 1.00 96.06 72 GLY A CA 1
ATOM 496 C C . GLY A 1 72 ? -9.817 -2.133 -3.922 1.00 96.06 72 GLY A C 1
ATOM 497 O O . GLY A 1 72 ? -10.436 -3.074 -4.417 1.00 96.06 72 GLY A O 1
ATOM 498 N N . ARG A 1 73 ? -9.715 -0.959 -4.561 1.00 93.75 73 ARG A N 1
ATOM 499 C CA . ARG A 1 73 ? -10.302 -0.716 -5.890 1.00 93.75 73 ARG A CA 1
ATOM 500 C C . ARG A 1 73 ? -9.429 -1.270 -7.017 1.00 93.75 73 ARG A C 1
ATOM 502 O O . ARG A 1 73 ? -8.206 -1.319 -6.926 1.00 93.75 73 ARG A O 1
ATOM 509 N N . HIS A 1 74 ? -10.096 -1.640 -8.106 1.00 93.69 74 HIS A N 1
ATOM 510 C CA . HIS A 1 74 ? -9.482 -1.976 -9.386 1.00 93.69 74 HIS A CA 1
ATOM 511 C C . HIS A 1 74 ? -10.023 -1.031 -10.478 1.00 93.69 74 HIS A C 1
ATOM 513 O O . HIS A 1 74 ? -11.230 -0.760 -10.478 1.00 93.69 74 HIS A O 1
ATOM 519 N N . PRO A 1 75 ? -9.183 -0.555 -11.416 1.00 94.75 75 PRO A N 1
ATOM 520 C CA . PRO A 1 75 ? -7.722 -0.701 -11.452 1.00 94.75 75 PRO A CA 1
ATOM 521 C C . PRO A 1 75 ? -7.022 0.078 -10.326 1.00 94.75 75 PRO A C 1
ATOM 523 O O . PRO A 1 75 ? -7.535 1.088 -9.857 1.00 94.75 75 PRO A O 1
ATOM 526 N N . GLY A 1 76 ? -5.871 -0.426 -9.877 1.00 94.81 76 GLY A N 1
ATOM 527 C CA . GLY A 1 76 ? -4.953 0.252 -8.962 1.00 94.81 76 GLY A CA 1
ATOM 528 C C . GLY A 1 76 ? -3.613 0.569 -9.633 1.00 94.81 76 GLY A C 1
ATOM 529 O O . GLY A 1 76 ? -3.457 0.438 -10.849 1.00 94.81 76 GLY A O 1
ATOM 530 N N . VAL A 1 77 ? -2.615 0.968 -8.836 1.00 96.44 77 VAL A N 1
ATOM 531 C CA . VAL A 1 77 ? -1.298 1.427 -9.329 1.00 96.44 77 VAL A CA 1
ATOM 532 C C . VAL A 1 77 ? -0.624 0.404 -10.251 1.00 96.44 77 VAL A C 1
ATOM 534 O O . VAL A 1 77 ? -0.148 0.765 -11.328 1.00 96.44 77 VAL A O 1
ATOM 537 N N . ILE A 1 78 ? -0.607 -0.873 -9.856 1.00 96.56 78 ILE A N 1
ATOM 538 C CA . ILE A 1 78 ? 0.041 -1.947 -10.625 1.00 96.56 78 ILE A CA 1
ATOM 539 C C . ILE A 1 78 ? -0.710 -2.199 -11.941 1.00 96.56 78 ILE A C 1
ATOM 541 O O . ILE A 1 78 ? -0.077 -2.329 -12.987 1.00 96.56 78 ILE A O 1
ATOM 545 N N . ASP A 1 79 ? -2.047 -2.195 -11.923 1.00 95.56 79 ASP A N 1
ATOM 546 C CA . ASP A 1 79 ? -2.865 -2.407 -13.125 1.00 95.56 79 ASP A CA 1
ATOM 547 C C . ASP A 1 79 ? -2.672 -1.256 -14.139 1.00 95.56 79 ASP A C 1
ATOM 549 O O . ASP A 1 79 ? -2.501 -1.470 -15.344 1.00 95.56 79 ASP A O 1
ATOM 553 N N . HIS A 1 80 ? -2.621 -0.011 -13.657 1.00 94.38 80 HIS A N 1
ATOM 554 C CA . HIS A 1 80 ? -2.329 1.156 -14.492 1.00 94.38 80 HIS A CA 1
ATOM 555 C C . HIS A 1 80 ? -0.901 1.153 -15.050 1.00 94.38 80 HIS A C 1
ATOM 557 O O . HIS A 1 80 ? -0.688 1.557 -16.194 1.00 94.38 80 HIS A O 1
ATOM 563 N N . ALA A 1 81 ? 0.084 0.682 -14.284 1.00 93.69 81 ALA A N 1
ATOM 564 C CA . ALA A 1 81 ? 1.438 0.509 -14.795 1.00 93.69 81 ALA A CA 1
ATOM 565 C C . ALA A 1 81 ? 1.484 -0.580 -15.886 1.00 93.69 81 ALA A C 1
ATOM 567 O O . ALA A 1 81 ? 2.096 -0.363 -16.935 1.00 93.69 81 ALA A O 1
ATOM 568 N N . ALA A 1 82 ? 0.786 -1.707 -15.691 1.00 92.88 82 ALA A N 1
ATOM 569 C CA . ALA A 1 82 ? 0.704 -2.815 -16.650 1.00 92.88 82 ALA A CA 1
ATOM 570 C C . ALA A 1 82 ? 0.138 -2.389 -18.009 1.00 92.88 82 ALA A C 1
ATOM 572 O O .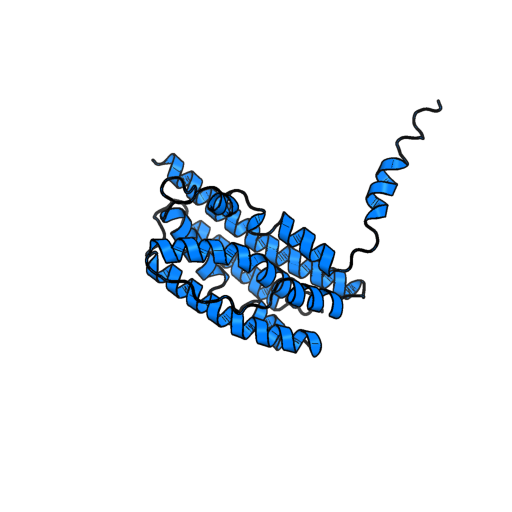 ALA A 1 82 ? 0.697 -2.732 -19.050 1.00 92.88 82 ALA A O 1
ATOM 573 N N . THR A 1 83 ? -0.936 -1.598 -18.005 1.00 89.19 83 THR A N 1
ATOM 574 C CA . THR A 1 83 ? -1.595 -1.135 -19.239 1.00 89.19 83 THR A CA 1
ATOM 575 C C . THR A 1 83 ? -0.783 -0.108 -20.028 1.00 89.19 83 THR A C 1
ATOM 577 O O . THR A 1 83 ? -1.002 0.039 -21.229 1.00 89.19 83 THR A O 1
ATOM 580 N N . ARG A 1 84 ? 0.156 0.598 -19.385 1.00 85.50 84 ARG A N 1
ATOM 581 C CA . ARG A 1 84 ? 0.873 1.736 -19.989 1.00 85.50 84 ARG A CA 1
ATOM 582 C C . ARG A 1 84 ? 2.370 1.504 -20.189 1.00 85.50 84 ARG A C 1
ATOM 584 O O . ARG A 1 84 ? 3.040 2.336 -20.796 1.00 85.50 84 ARG A O 1
ATOM 591 N N . SER A 1 85 ? 2.912 0.385 -19.707 1.00 84.00 85 SER A N 1
ATOM 592 C CA . SER A 1 85 ? 4.316 0.038 -19.935 1.00 84.00 85 SER A CA 1
ATOM 593 C C . SER A 1 85 ? 4.569 -0.316 -21.401 1.00 84.00 85 SER A C 1
ATOM 595 O O . SER A 1 85 ? 4.049 -1.305 -21.913 1.00 84.00 85 SER A O 1
ATOM 597 N N . ALA A 1 86 ? 5.433 0.461 -22.055 1.00 79.06 86 ALA A N 1
ATOM 598 C CA . ALA A 1 86 ? 5.936 0.165 -23.397 1.00 79.06 86 ALA A CA 1
ATOM 599 C C . ALA A 1 86 ? 7.130 -0.814 -23.396 1.00 79.06 86 ALA A C 1
ATOM 601 O O . ALA A 1 86 ? 7.504 -1.331 -24.446 1.00 79.06 86 ALA A O 1
ATOM 602 N N . ASP A 1 87 ? 7.736 -1.074 -22.233 1.00 79.06 87 ASP A N 1
ATOM 603 C CA . ASP A 1 87 ? 8.840 -2.025 -22.092 1.00 79.06 87 ASP A CA 1
ATOM 604 C C . ASP A 1 87 ? 8.303 -3.460 -22.008 1.00 79.06 87 ASP A C 1
ATOM 606 O O . ASP A 1 87 ? 7.527 -3.783 -21.107 1.00 79.06 87 ASP A O 1
ATOM 610 N N . ASN A 1 88 ? 8.702 -4.326 -22.945 1.00 74.88 88 ASN A N 1
ATOM 611 C CA . ASN A 1 88 ? 8.205 -5.702 -23.018 1.00 74.88 88 ASN A CA 1
ATOM 612 C C . ASN A 1 88 ? 8.658 -6.577 -21.841 1.00 74.88 88 ASN A C 1
ATOM 614 O O . ASN A 1 88 ? 7.871 -7.404 -21.378 1.00 74.88 88 ASN A O 1
ATOM 618 N N . GLY A 1 89 ? 9.890 -6.398 -21.351 1.00 74.56 89 GLY A N 1
ATOM 619 C CA . GLY A 1 89 ? 10.410 -7.159 -20.215 1.00 74.56 89 GLY A CA 1
ATOM 620 C C . GLY A 1 89 ? 9.701 -6.764 -18.925 1.00 74.56 89 GLY A C 1
ATOM 621 O O . GLY A 1 89 ? 9.235 -7.618 -18.170 1.00 74.56 89 GLY A O 1
ATOM 622 N N . ALA A 1 90 ? 9.515 -5.462 -18.723 1.00 85.25 90 ALA A N 1
ATOM 623 C CA . ALA A 1 90 ? 8.809 -4.943 -17.562 1.00 85.25 90 ALA A CA 1
ATOM 624 C C . ALA A 1 90 ? 7.298 -5.231 -17.608 1.00 85.25 90 ALA A C 1
ATOM 626 O O . ALA A 1 90 ? 6.672 -5.457 -16.573 1.00 85.25 90 ALA A O 1
ATOM 627 N N . ARG A 1 91 ? 6.702 -5.275 -18.808 1.00 89.12 91 ARG A N 1
ATOM 628 C CA . ARG A 1 91 ? 5.278 -5.579 -19.001 1.00 89.12 91 ARG A CA 1
ATOM 629 C C . ARG A 1 91 ? 4.924 -7.006 -18.591 1.00 89.12 91 ARG A C 1
ATOM 631 O O . ARG A 1 91 ? 3.885 -7.194 -17.970 1.00 89.12 91 ARG A O 1
ATOM 638 N N . ALA A 1 92 ? 5.773 -7.993 -18.884 1.00 92.12 92 ALA A N 1
ATOM 639 C CA . ALA A 1 92 ? 5.539 -9.374 -18.450 1.00 92.12 92 ALA A CA 1
ATOM 640 C C . ALA A 1 92 ? 5.484 -9.484 -16.916 1.00 92.12 92 ALA A C 1
ATOM 642 O O . ALA A 1 92 ? 4.551 -10.072 -16.369 1.00 92.12 92 ALA A O 1
ATOM 643 N N . TRP A 1 93 ? 6.434 -8.845 -16.226 1.00 95.44 93 TRP A N 1
ATOM 644 C CA . TRP A 1 93 ? 6.428 -8.773 -14.765 1.00 95.44 93 TRP A CA 1
ATOM 645 C C . TRP A 1 93 ? 5.208 -8.019 -14.224 1.00 95.44 93 TRP A C 1
ATOM 647 O O . TRP A 1 93 ? 4.586 -8.478 -13.273 1.00 95.44 93 TRP A O 1
ATOM 657 N N . LEU A 1 94 ? 4.822 -6.900 -14.845 1.00 95.62 94 LEU A N 1
ATOM 658 C CA . LEU A 1 94 ? 3.654 -6.120 -14.428 1.00 95.62 94 LEU A CA 1
ATOM 659 C C . LEU A 1 94 ? 2.337 -6.886 -14.570 1.00 95.62 94 LEU A C 1
ATOM 661 O O . LEU A 1 94 ? 1.477 -6.758 -13.707 1.00 95.62 94 LEU A O 1
ATOM 665 N N . VAL A 1 95 ? 2.171 -7.680 -15.630 1.00 95.38 95 VAL A N 1
ATOM 666 C CA . VAL A 1 95 ? 0.985 -8.533 -15.804 1.00 95.38 95 VAL A CA 1
ATOM 667 C C . VAL A 1 95 ? 0.928 -9.585 -14.697 1.00 95.38 95 VAL A C 1
ATOM 669 O O . VAL A 1 95 ? -0.087 -9.695 -14.015 1.00 95.38 95 VAL A O 1
ATOM 672 N N . GLN A 1 96 ? 2.043 -10.277 -14.437 1.00 96.00 96 GLN A N 1
ATOM 673 C CA . GLN A 1 96 ? 2.133 -11.229 -13.327 1.00 96.00 96 GLN A CA 1
ATOM 674 C C . GLN A 1 96 ? 1.836 -10.558 -11.975 1.00 96.00 96 GLN A C 1
ATOM 676 O O . GLN A 1 96 ? 1.098 -11.102 -11.153 1.00 96.00 96 GLN A O 1
ATOM 681 N N . ALA A 1 97 ? 2.402 -9.371 -11.743 1.00 97.62 97 ALA A N 1
ATOM 682 C CA . ALA A 1 97 ? 2.183 -8.589 -10.537 1.00 97.62 97 ALA A CA 1
ATOM 683 C C . ALA A 1 97 ? 0.715 -8.168 -10.389 1.00 97.62 97 ALA A C 1
ATOM 685 O O . ALA A 1 97 ? 0.175 -8.277 -9.293 1.00 97.62 97 ALA A O 1
ATOM 686 N N . ALA A 1 98 ? 0.056 -7.726 -11.464 1.00 97.69 98 ALA A N 1
ATOM 687 C CA . ALA A 1 98 ? -1.350 -7.327 -11.447 1.00 97.69 98 ALA A CA 1
ATOM 688 C C . ALA A 1 98 ? -2.273 -8.512 -11.116 1.00 97.69 98 ALA A C 1
ATOM 690 O O . ALA A 1 98 ? -3.134 -8.392 -10.242 1.00 97.69 98 ALA A O 1
ATOM 691 N N . ASP A 1 99 ? -2.043 -9.672 -11.740 1.00 97.12 99 ASP A N 1
ATOM 692 C CA . ASP A 1 99 ? -2.817 -10.892 -11.488 1.00 97.12 99 ASP A CA 1
ATOM 693 C C . ASP A 1 99 ? -2.657 -11.383 -10.043 1.00 97.12 99 ASP A C 1
ATOM 695 O O . ASP A 1 99 ? -3.630 -11.772 -9.389 1.00 97.12 99 ASP A O 1
ATOM 699 N N . ALA A 1 100 ? -1.429 -11.362 -9.520 1.00 97.94 100 ALA A N 1
ATOM 700 C CA . ALA A 1 100 ? -1.157 -11.720 -8.133 1.00 97.94 100 ALA A CA 1
ATOM 701 C C . ALA A 1 100 ? -1.754 -10.697 -7.152 1.00 97.94 100 ALA A C 1
ATOM 703 O O . ALA A 1 100 ? -2.392 -11.079 -6.171 1.00 97.94 100 ALA A O 1
ATOM 704 N N . PHE A 1 101 ? -1.637 -9.399 -7.437 1.00 98.31 101 PHE A N 1
ATOM 705 C CA . PHE A 1 101 ? -2.178 -8.347 -6.576 1.00 98.31 101 PHE A CA 1
ATOM 706 C C . PHE A 1 101 ? -3.713 -8.311 -6.578 1.00 98.31 101 PHE A C 1
ATOM 708 O O . PHE A 1 101 ? -4.323 -7.905 -5.592 1.00 98.31 101 PHE A O 1
ATOM 715 N N . ALA A 1 102 ? -4.373 -8.801 -7.632 1.00 98.06 102 ALA A N 1
ATOM 716 C CA . ALA A 1 102 ? -5.819 -9.012 -7.614 1.00 98.06 102 ALA A CA 1
ATOM 717 C C . ALA A 1 102 ? -6.251 -10.002 -6.514 1.00 98.06 102 ALA A C 1
ATOM 719 O O . ALA A 1 102 ? -7.283 -9.783 -5.877 1.00 98.06 102 ALA A O 1
ATOM 720 N N . ARG A 1 103 ? -5.447 -11.041 -6.237 1.00 97.94 103 ARG A N 1
ATOM 721 C CA . ARG A 1 103 ? -5.692 -11.974 -5.120 1.00 97.94 103 ARG A CA 1
ATOM 722 C C . ARG A 1 103 ? -5.474 -11.301 -3.772 1.00 97.94 103 ARG A C 1
ATOM 724 O O . ARG A 1 103 ? -6.312 -11.426 -2.887 1.00 97.94 103 ARG A O 1
ATOM 731 N N . GLU A 1 104 ? -4.425 -10.495 -3.658 1.00 98.50 104 GLU A N 1
ATOM 732 C CA . GLU A 1 104 ? -4.158 -9.709 -2.450 1.00 98.50 104 GLU A CA 1
ATOM 733 C C . GLU A 1 104 ? -5.272 -8.686 -2.153 1.00 98.50 104 GLU A C 1
ATOM 735 O O . GLU A 1 104 ? -5.673 -8.533 -1.002 1.00 98.50 104 GLU A O 1
ATOM 740 N N . ARG A 1 105 ? -5.855 -8.041 -3.176 1.00 98.19 105 ARG A N 1
ATOM 741 C CA . ARG A 1 105 ? -7.045 -7.180 -3.018 1.00 98.19 105 ARG A CA 1
ATOM 742 C C . ARG A 1 105 ? -8.277 -7.951 -2.553 1.00 98.19 105 ARG A C 1
ATOM 744 O O . ARG A 1 105 ? -9.042 -7.439 -1.732 1.00 98.19 105 ARG A O 1
ATOM 751 N N . ALA A 1 106 ? -8.486 -9.158 -3.077 1.00 97.88 106 ALA A N 1
ATOM 752 C CA . ALA A 1 106 ? -9.582 -10.017 -2.642 1.00 97.88 106 ALA A CA 1
ATOM 753 C C . ALA A 1 106 ? -9.409 -10.415 -1.168 1.00 97.88 106 ALA A C 1
ATOM 755 O O . ALA A 1 106 ? -10.351 -10.282 -0.387 1.00 97.88 106 ALA A O 1
ATOM 756 N N . TYR A 1 107 ? -8.193 -10.802 -0.772 1.00 98.38 107 TYR A N 1
ATOM 757 C CA . TYR A 1 107 ? -7.858 -11.115 0.615 1.00 98.38 107 TYR A CA 1
ATOM 758 C C . TYR A 1 107 ? -8.037 -9.912 1.545 1.00 98.38 107 TYR A C 1
ATOM 760 O O . TYR A 1 107 ? -8.694 -10.029 2.576 1.00 98.38 107 TYR A O 1
ATOM 768 N N . LEU A 1 108 ? -7.541 -8.735 1.153 1.00 98.44 108 LEU A N 1
ATOM 769 C CA . LEU A 1 108 ? -7.761 -7.484 1.878 1.00 98.44 108 LEU A CA 1
ATOM 770 C C . LEU A 1 108 ? -9.253 -7.228 2.100 1.00 98.44 108 LEU A C 1
ATOM 772 O O . LEU A 1 108 ? -9.670 -7.007 3.229 1.00 98.44 108 LEU A O 1
ATOM 776 N N . THR A 1 109 ? -10.062 -7.329 1.045 1.00 98.12 109 THR A N 1
ATOM 777 C CA . THR A 1 109 ? -11.516 -7.134 1.137 1.00 98.12 109 THR A CA 1
ATOM 778 C C . THR A 1 109 ? -12.154 -8.142 2.097 1.00 98.12 109 THR A C 1
ATOM 780 O O . THR A 1 109 ? -12.973 -7.764 2.933 1.00 98.12 109 THR A O 1
ATOM 783 N N . GLN A 1 110 ? -11.760 -9.418 2.021 1.00 98.25 110 GLN A N 1
ATOM 784 C CA . GLN A 1 110 ? -12.251 -10.471 2.910 1.00 98.25 110 GLN A CA 1
ATOM 785 C C . GLN A 1 110 ? -11.913 -10.185 4.378 1.00 98.25 110 GLN A C 1
ATOM 787 O O . GLN A 1 110 ? -12.792 -10.277 5.235 1.00 98.25 110 GLN A O 1
ATOM 792 N N . VAL A 1 111 ? -10.666 -9.803 4.668 1.00 98.25 111 VAL A N 1
ATOM 793 C CA . VAL A 1 111 ? -10.230 -9.430 6.019 1.00 98.25 111 VAL A CA 1
ATOM 794 C C . VAL A 1 111 ? -11.010 -8.212 6.508 1.00 98.25 111 VAL A C 1
ATOM 796 O O . VAL A 1 111 ? -11.545 -8.255 7.611 1.00 98.25 111 VAL A O 1
ATOM 799 N N . THR A 1 112 ? -11.154 -7.165 5.690 1.00 98.12 112 THR A N 1
ATOM 800 C CA . THR A 1 112 ? -11.905 -5.947 6.039 1.00 98.12 112 THR A CA 1
ATOM 801 C C . THR A 1 112 ? -13.370 -6.234 6.364 1.00 98.12 112 THR A C 1
ATOM 803 O O . THR A 1 112 ? -13.915 -5.647 7.294 1.00 98.12 112 THR A O 1
ATOM 806 N N . VAL A 1 113 ? -14.017 -7.153 5.643 1.00 97.88 113 VAL A N 1
ATOM 807 C CA . VAL A 1 113 ? -15.384 -7.588 5.970 1.00 97.88 113 VAL A CA 1
ATOM 808 C C . VAL A 1 113 ? -15.413 -8.369 7.287 1.00 97.88 113 VAL A C 1
ATOM 810 O O . VAL A 1 113 ? -16.285 -8.127 8.120 1.00 97.88 113 VAL A O 1
ATOM 813 N N . ALA A 1 114 ? -14.464 -9.283 7.500 1.00 97.81 114 ALA A N 1
ATOM 814 C CA . ALA A 1 114 ? -14.442 -10.163 8.666 1.00 97.81 114 ALA A CA 1
ATOM 815 C C . ALA A 1 114 ? -14.106 -9.443 9.985 1.00 97.81 114 ALA A C 1
ATOM 817 O O . ALA A 1 114 ? -14.654 -9.798 11.027 1.00 97.81 114 ALA A O 1
ATOM 818 N N . VAL A 1 115 ? -13.250 -8.414 9.957 1.00 96.38 115 VAL A N 1
ATOM 819 C CA . VAL A 1 115 ? -12.957 -7.583 11.145 1.00 96.38 115 VAL A CA 1
ATOM 820 C C . VAL A 1 115 ? -14.140 -6.715 11.578 1.00 96.38 115 VAL A C 1
ATOM 822 O O . VAL A 1 115 ? -14.169 -6.252 12.718 1.00 96.38 115 VAL A O 1
ATOM 825 N N . GLY A 1 116 ? -15.134 -6.537 10.705 1.00 91.06 116 GLY A N 1
ATOM 826 C CA . GLY A 1 116 ? -16.352 -5.799 11.002 1.00 91.06 116 GLY A CA 1
ATOM 827 C C . GLY A 1 116 ? -16.201 -4.279 10.857 1.00 91.06 116 GLY A C 1
ATOM 828 O O . GLY A 1 116 ? -15.289 -3.792 10.186 1.00 91.06 116 GLY A O 1
ATOM 829 N N . PRO A 1 117 ? -17.139 -3.498 11.422 1.00 90.44 117 PRO A N 1
ATOM 830 C CA . PRO A 1 117 ? -17.174 -2.054 11.230 1.00 90.44 117 PRO A CA 1
ATOM 831 C C . PRO A 1 117 ? -15.947 -1.366 11.829 1.00 90.44 117 PRO A C 1
ATOM 833 O O . PRO A 1 117 ? -15.398 -1.799 12.845 1.00 90.44 117 PRO A O 1
ATOM 836 N N . VAL A 1 118 ? -15.562 -0.239 11.224 1.00 89.62 118 VAL A N 1
ATOM 837 C CA . VAL A 1 118 ? -14.450 0.571 11.722 1.00 89.62 118 VAL A CA 1
ATOM 838 C C . VAL A 1 118 ? -14.726 1.004 13.175 1.00 89.62 118 VAL A C 1
ATOM 840 O O . VAL A 1 118 ? -15.851 1.406 13.498 1.00 89.62 118 VAL A O 1
ATOM 843 N N . PRO A 1 119 ? -13.737 0.932 14.082 1.00 88.75 119 PRO A N 1
ATOM 844 C CA . PRO A 1 119 ? -13.928 1.358 15.460 1.00 88.75 119 PRO A CA 1
ATOM 845 C C . PRO A 1 119 ? -14.329 2.828 15.562 1.00 88.75 119 PRO A C 1
ATOM 847 O O . PRO A 1 119 ? -13.679 3.708 14.989 1.00 88.75 119 PRO A O 1
ATOM 850 N N . SER A 1 120 ? -15.348 3.110 16.377 1.00 87.62 120 SER A N 1
ATOM 851 C CA . S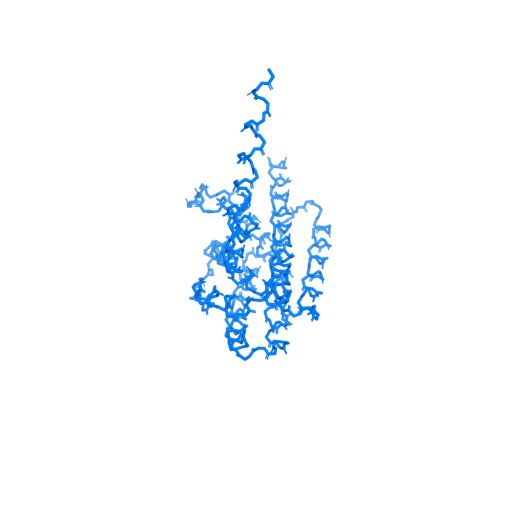ER A 1 120 ? -15.770 4.484 16.654 1.00 87.62 120 SER A CA 1
ATOM 852 C C . SER A 1 120 ? -14.632 5.269 17.314 1.00 87.62 120 SER A C 1
ATOM 854 O O . SER A 1 120 ? -14.253 5.024 18.460 1.00 87.62 120 SER A O 1
ATOM 856 N N . THR A 1 121 ? -14.059 6.199 16.555 1.00 91.00 121 THR A N 1
ATOM 857 C CA . THR A 1 121 ? -12.932 7.051 16.944 1.00 91.00 121 THR A CA 1
ATOM 858 C C . THR A 1 121 ? -13.248 8.468 16.472 1.00 91.00 121 THR A C 1
ATOM 860 O O . THR A 1 121 ? -13.828 8.651 15.402 1.00 91.00 121 THR A O 1
ATOM 863 N N . ALA A 1 122 ? -12.923 9.480 17.280 1.00 89.69 122 ALA A N 1
ATOM 864 C CA . ALA A 1 122 ? -13.192 10.870 16.907 1.00 89.69 122 ALA A CA 1
ATOM 865 C C . ALA A 1 122 ? -12.431 11.252 15.625 1.00 89.69 122 ALA A C 1
ATOM 867 O O . ALA A 1 122 ? -11.326 10.762 15.407 1.00 89.69 122 ALA A O 1
ATOM 868 N N . GLY A 1 123 ? -13.025 12.120 14.799 1.00 90.44 123 GLY A N 1
ATOM 869 C CA . GLY A 1 123 ? -12.426 12.552 13.530 1.00 90.44 123 GLY A CA 1
ATOM 870 C C . GLY A 1 123 ? -12.557 11.540 12.387 1.00 90.44 123 GLY A C 1
ATOM 871 O O . GLY A 1 123 ? -11.778 11.596 11.441 1.00 90.44 123 GLY A O 1
ATOM 872 N N . GLN A 1 124 ? -13.513 10.602 12.453 1.00 91.38 124 GLN A N 1
ATOM 873 C CA . GLN A 1 124 ? -13.720 9.592 11.403 1.00 91.38 124 GLN A CA 1
ATOM 874 C C . GLN A 1 124 ? -13.923 10.206 10.007 1.00 91.38 124 GLN A C 1
ATOM 876 O O . GLN A 1 124 ? -13.271 9.770 9.063 1.00 91.38 124 GLN A O 1
ATOM 881 N N . SER A 1 125 ? -14.771 11.234 9.883 1.00 91.81 125 SER A N 1
ATOM 882 C CA . SER A 1 125 ? -15.018 11.923 8.606 1.00 91.81 125 SER A CA 1
ATOM 883 C C . SER A 1 125 ? -13.746 12.527 8.014 1.00 91.81 125 SER A C 1
ATOM 885 O O . SER A 1 125 ? -13.518 12.445 6.810 1.00 91.81 125 SER A O 1
ATOM 887 N N . ASP A 1 126 ? -12.898 13.093 8.869 1.00 95.19 126 ASP A N 1
ATOM 888 C CA . ASP A 1 126 ? -11.665 13.756 8.450 1.00 95.19 126 ASP A CA 1
ATOM 889 C C . ASP A 1 126 ? -10.625 12.718 8.009 1.00 95.19 126 ASP A C 1
ATOM 891 O O . ASP A 1 126 ? -9.963 12.894 6.988 1.00 95.19 126 ASP A O 1
ATOM 895 N N . CYS A 1 127 ? -10.541 11.588 8.720 1.00 95.56 127 CYS A N 1
ATOM 896 C CA . CYS A 1 127 ? -9.702 10.452 8.335 1.00 95.56 127 CYS A CA 1
ATOM 897 C C . CYS A 1 127 ? -10.104 9.896 6.957 1.00 95.56 127 CYS A C 1
ATOM 899 O O . CYS A 1 127 ? -9.243 9.664 6.109 1.00 95.56 127 CYS A O 1
ATOM 901 N N . GLU A 1 128 ? -11.403 9.707 6.705 1.00 94.56 128 GLU A N 1
ATOM 902 C CA . GLU A 1 128 ? -11.903 9.245 5.404 1.00 94.56 128 GLU A CA 1
ATOM 903 C C . GLU A 1 128 ? -11.606 10.246 4.280 1.00 94.56 128 GLU A C 1
ATOM 905 O O . GLU A 1 128 ? -11.200 9.836 3.190 1.00 94.56 128 GLU A O 1
ATOM 910 N N . ALA A 1 129 ? -11.737 11.550 4.543 1.00 95.88 129 ALA A N 1
ATOM 911 C CA . ALA A 1 129 ? -11.385 12.592 3.581 1.00 95.88 129 ALA A CA 1
ATOM 912 C C . ALA A 1 129 ? -9.886 12.570 3.233 1.00 95.88 129 ALA A C 1
ATOM 914 O O . ALA A 1 129 ? -9.533 12.603 2.051 1.00 95.88 129 ALA A O 1
ATOM 915 N N . ILE A 1 130 ? -9.011 12.439 4.239 1.00 97.19 130 ILE A N 1
ATOM 916 C CA . ILE A 1 130 ? -7.556 12.320 4.052 1.00 97.19 130 ILE A CA 1
ATOM 917 C C . ILE A 1 130 ? -7.229 11.106 3.178 1.00 97.19 130 ILE A C 1
ATOM 919 O O . ILE A 1 130 ? -6.530 11.240 2.175 1.00 97.19 130 ILE A O 1
ATOM 923 N N . VAL A 1 131 ? -7.771 9.928 3.497 1.00 96.81 131 VAL A N 1
ATOM 924 C CA . VAL A 1 131 ? -7.476 8.705 2.729 1.00 96.81 131 VAL A CA 1
ATOM 925 C C . VAL A 1 131 ? -8.083 8.757 1.325 1.00 96.81 131 VAL A C 1
ATOM 927 O O . VAL A 1 131 ? -7.478 8.266 0.370 1.00 96.81 131 VAL A O 1
ATOM 930 N N . SER A 1 132 ? -9.228 9.420 1.144 1.00 95.62 132 SER A N 1
ATOM 931 C CA . SER A 1 132 ? -9.770 9.692 -0.190 1.00 95.62 132 SER A CA 1
ATOM 932 C C . SER A 1 132 ? -8.843 10.591 -1.018 1.00 95.62 132 SER A C 1
ATOM 934 O O . SER A 1 132 ? -8.678 10.359 -2.217 1.00 95.62 132 SER A O 1
ATOM 936 N N . GLN A 1 133 ? -8.207 11.592 -0.401 1.00 97.06 133 GLN A N 1
ATOM 937 C CA . GLN A 1 133 ? -7.219 12.441 -1.068 1.00 97.06 133 GLN A CA 1
ATOM 938 C C . GLN A 1 133 ? -5.939 11.665 -1.409 1.00 97.06 133 GLN A C 1
ATOM 940 O O . GLN A 1 133 ? -5.431 11.801 -2.523 1.00 97.06 133 GLN A O 1
ATOM 945 N N . GLN A 1 134 ? -5.448 10.813 -0.502 1.00 97.56 134 GLN A N 1
ATOM 946 C CA . GLN A 1 134 ? -4.309 9.928 -0.777 1.00 97.56 134 GLN A CA 1
ATOM 947 C C . GLN A 1 134 ? -4.592 9.006 -1.964 1.00 97.56 134 GLN A C 1
ATOM 949 O O . GLN A 1 134 ? -3.757 8.874 -2.858 1.00 97.56 134 GLN A O 1
ATOM 954 N N . ARG A 1 135 ? -5.791 8.413 -2.022 1.00 96.06 135 ARG A N 1
ATOM 955 C CA . ARG A 1 135 ? -6.210 7.587 -3.160 1.00 96.06 135 ARG A CA 1
ATOM 956 C C . ARG A 1 135 ? -6.163 8.376 -4.463 1.00 96.06 135 ARG A C 1
ATOM 958 O O . ARG A 1 135 ? -5.569 7.909 -5.427 1.00 96.06 135 ARG A O 1
ATOM 965 N N . HIS A 1 136 ? -6.723 9.583 -4.484 1.00 95.62 136 HIS A N 1
ATOM 966 C CA . HIS A 1 136 ? -6.670 10.425 -5.677 1.00 95.62 136 HIS A CA 1
ATOM 967 C C . HIS A 1 136 ? -5.224 10.748 -6.098 1.00 95.62 136 HIS A C 1
ATOM 969 O O . HIS A 1 136 ? -4.902 10.718 -7.285 1.00 95.62 136 HIS A O 1
ATOM 975 N N . ALA A 1 137 ? -4.329 10.997 -5.137 1.00 96.25 137 ALA A N 1
ATOM 976 C CA . ALA A 1 137 ? -2.909 11.188 -5.418 1.00 96.25 137 ALA A CA 1
ATOM 977 C C . ALA A 1 137 ? -2.263 9.931 -6.030 1.00 96.25 137 ALA A C 1
ATOM 979 O O . ALA A 1 137 ? -1.489 10.049 -6.982 1.00 96.25 137 ALA A O 1
ATOM 980 N N . LEU A 1 138 ? -2.608 8.734 -5.542 1.00 96.38 138 LEU A N 1
ATOM 981 C CA . LEU A 1 138 ? -2.159 7.469 -6.130 1.00 96.38 138 LEU A CA 1
ATOM 982 C C . LEU A 1 138 ? -2.719 7.249 -7.539 1.00 96.38 138 LEU A C 1
ATOM 984 O O . LEU A 1 138 ? -1.966 6.821 -8.411 1.00 96.38 138 LEU A O 1
ATOM 988 N N . ASP A 1 139 ? -3.983 7.588 -7.791 1.00 94.25 139 ASP A N 1
ATOM 989 C CA . ASP A 1 139 ? -4.593 7.495 -9.123 1.00 94.25 139 ASP A CA 1
ATOM 990 C C . ASP A 1 139 ? -3.867 8.408 -10.123 1.00 94.25 139 ASP A C 1
ATOM 992 O O . ASP A 1 139 ? -3.554 7.989 -11.240 1.00 94.25 139 ASP A O 1
ATOM 996 N N . MET A 1 140 ? -3.537 9.638 -9.712 1.00 94.56 140 MET A N 1
ATOM 997 C CA . MET A 1 140 ? -2.756 10.583 -10.517 1.00 94.56 140 MET A CA 1
ATOM 998 C C . MET A 1 140 ? -1.321 10.098 -10.749 1.00 94.56 140 MET A C 1
ATOM 1000 O O . MET A 1 140 ? -0.803 10.193 -11.863 1.00 94.56 140 MET A O 1
ATOM 1004 N N . LEU A 1 141 ? -0.678 9.540 -9.720 1.00 94.94 141 LEU A N 1
ATOM 1005 C CA . LEU A 1 141 ? 0.664 8.964 -9.815 1.00 94.94 141 LEU A CA 1
ATOM 1006 C C . LEU A 1 141 ? 0.694 7.790 -10.802 1.00 94.94 141 LEU A C 1
ATOM 1008 O O . LEU A 1 141 ? 1.544 7.732 -11.695 1.00 94.94 141 LEU A O 1
ATOM 1012 N N . ALA A 1 142 ? -0.278 6.889 -10.669 1.00 91.88 142 ALA A N 1
ATOM 1013 C CA . ALA A 1 142 ? -0.467 5.722 -11.515 1.00 91.88 142 ALA A CA 1
ATOM 1014 C C . ALA A 1 142 ? -0.759 6.087 -12.972 1.00 91.88 142 ALA A C 1
ATOM 1016 O O . ALA A 1 142 ? -0.493 5.265 -13.848 1.00 91.88 142 ALA A O 1
ATOM 1017 N N . GLN A 1 143 ? -1.253 7.308 -13.221 1.00 90.62 143 GLN A N 1
ATOM 1018 C CA . GLN A 1 143 ? -1.563 7.890 -14.529 1.00 90.62 143 GLN A CA 1
ATOM 1019 C C . GLN A 1 143 ? -0.489 8.861 -15.061 1.00 90.62 143 GLN A C 1
ATOM 1021 O O . GLN A 1 143 ? -0.652 9.436 -16.133 1.00 90.62 143 GLN A O 1
ATOM 1026 N N . SER A 1 144 ? 0.669 8.988 -14.409 1.00 90.94 144 SER A N 1
ATOM 1027 C CA . SER A 1 144 ? 1.763 9.835 -14.907 1.00 90.94 144 SER A CA 1
ATOM 1028 C C . SER A 1 144 ? 2.318 9.366 -16.263 1.00 90.94 144 SER A C 1
ATOM 1030 O O . SER A 1 144 ? 2.619 8.183 -16.418 1.00 90.94 144 SER A O 1
ATOM 1032 N N . ASP A 1 145 ? 2.514 10.289 -17.212 1.00 86.06 145 ASP A N 1
ATOM 1033 C CA . ASP A 1 145 ? 3.153 10.023 -18.519 1.00 86.06 145 ASP A CA 1
ATOM 1034 C C . ASP A 1 145 ? 4.685 9.982 -18.451 1.00 86.06 145 ASP A C 1
ATOM 1036 O O . ASP A 1 145 ? 5.367 9.619 -19.412 1.00 86.06 145 ASP A O 1
ATOM 1040 N N . ARG A 1 146 ? 5.266 10.358 -17.307 1.00 87.88 146 ARG A N 1
ATOM 1041 C CA . ARG A 1 146 ? 6.715 10.333 -17.132 1.00 87.88 146 ARG A CA 1
ATOM 1042 C C . ARG A 1 146 ? 7.189 8.879 -17.118 1.00 87.88 146 ARG A C 1
ATOM 1044 O O . ARG A 1 146 ? 6.924 8.147 -16.161 1.00 87.88 146 ARG A O 1
ATOM 1051 N N . ARG A 1 147 ? 7.916 8.475 -18.166 1.00 86.62 147 ARG A N 1
ATOM 1052 C CA . ARG A 1 147 ? 8.486 7.125 -18.326 1.00 86.62 147 ARG A CA 1
ATOM 1053 C C . ARG A 1 147 ? 9.195 6.685 -17.042 1.00 86.62 147 ARG A C 1
ATOM 1055 O O . ARG A 1 147 ? 10.073 7.388 -16.562 1.00 86.62 147 ARG A O 1
ATOM 1062 N N . GLY A 1 148 ? 8.782 5.550 -16.480 1.00 90.25 148 GLY A N 1
ATOM 1063 C CA . GLY A 1 148 ? 9.329 4.998 -15.234 1.00 90.25 148 GLY A CA 1
ATOM 1064 C C . GLY A 1 148 ? 8.590 5.400 -13.950 1.00 90.25 148 GLY A C 1
ATOM 1065 O O . GLY A 1 148 ? 8.686 4.680 -12.964 1.00 90.25 148 GLY A O 1
ATOM 1066 N N . CYS A 1 149 ? 7.785 6.469 -13.944 1.00 94.62 149 CYS A N 1
ATOM 1067 C CA . CYS A 1 149 ? 7.094 6.952 -12.738 1.00 94.62 149 CYS A CA 1
ATOM 1068 C C . CYS A 1 149 ? 6.080 5.938 -12.180 1.00 94.62 149 CYS A C 1
ATOM 1070 O O . CYS A 1 149 ? 6.227 5.464 -11.053 1.00 94.62 149 CYS A O 1
ATOM 1072 N N . ALA A 1 150 ? 5.097 5.528 -12.987 1.00 94.56 150 ALA A N 1
ATOM 1073 C CA . ALA A 1 150 ? 4.110 4.526 -12.571 1.00 94.56 150 ALA A CA 1
ATOM 1074 C C . ALA A 1 150 ? 4.765 3.175 -12.221 1.00 94.56 150 ALA A C 1
ATOM 1076 O O . ALA A 1 150 ? 4.322 2.478 -11.312 1.00 94.56 150 ALA A O 1
ATOM 1077 N N . MET A 1 151 ? 5.866 2.837 -12.898 1.00 94.19 151 MET A N 1
ATOM 1078 C CA . MET A 1 151 ? 6.644 1.631 -12.622 1.00 94.19 151 MET A CA 1
ATOM 1079 C C . MET A 1 151 ? 7.335 1.688 -11.256 1.00 94.19 151 MET A C 1
ATOM 1081 O O . MET A 1 151 ? 7.251 0.735 -10.489 1.00 94.19 151 MET A O 1
ATOM 1085 N N . GLY A 1 152 ? 7.971 2.811 -10.914 1.00 96.38 152 GLY A N 1
ATOM 1086 C CA . GLY A 1 152 ? 8.572 3.011 -9.597 1.00 96.38 152 GLY A CA 1
ATOM 1087 C C . GLY A 1 152 ? 7.549 2.914 -8.467 1.00 96.38 152 GLY A C 1
ATOM 1088 O O . GLY A 1 152 ? 7.823 2.287 -7.446 1.00 96.38 152 GLY A O 1
ATOM 1089 N N . ALA A 1 153 ? 6.346 3.456 -8.679 1.00 97.88 153 ALA A N 1
ATOM 1090 C CA . ALA A 1 153 ? 5.236 3.306 -7.741 1.00 97.88 153 ALA A CA 1
ATOM 1091 C C . ALA A 1 153 ? 4.792 1.835 -7.603 1.00 97.88 153 ALA A C 1
ATOM 1093 O O . ALA A 1 153 ? 4.642 1.345 -6.489 1.00 97.88 153 ALA A O 1
ATOM 1094 N N . ALA A 1 154 ? 4.642 1.099 -8.709 1.00 97.44 154 ALA A N 1
ATOM 1095 C CA . ALA A 1 154 ? 4.274 -0.319 -8.681 1.00 97.44 154 ALA A CA 1
ATOM 1096 C C . ALA A 1 154 ? 5.331 -1.194 -7.978 1.00 97.44 154 ALA A C 1
ATOM 1098 O O . ALA A 1 154 ? 4.982 -2.037 -7.154 1.00 97.44 154 ALA A O 1
ATOM 1099 N N . ILE A 1 155 ? 6.618 -0.963 -8.259 1.00 97.69 155 ILE A N 1
ATOM 1100 C CA . ILE A 1 155 ? 7.740 -1.664 -7.619 1.00 97.69 155 ILE A CA 1
ATOM 1101 C C . ILE A 1 155 ? 7.742 -1.409 -6.110 1.00 97.69 155 ILE A C 1
ATOM 1103 O O . ILE A 1 155 ? 7.810 -2.356 -5.327 1.00 97.69 155 ILE A O 1
ATOM 1107 N N . ALA A 1 156 ? 7.64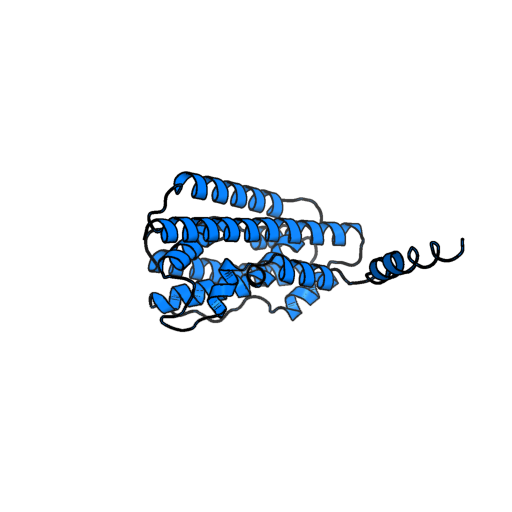6 -0.143 -5.698 1.00 98.44 156 ALA A N 1
ATOM 1108 C CA . ALA A 1 156 ? 7.628 0.210 -4.284 1.00 98.44 156 ALA A CA 1
ATOM 1109 C C . ALA A 1 156 ? 6.420 -0.400 -3.562 1.00 98.44 156 ALA A C 1
ATOM 1111 O O . ALA A 1 156 ? 6.583 -0.918 -2.459 1.00 98.44 156 ALA A O 1
ATOM 1112 N N . LEU A 1 157 ? 5.245 -0.420 -4.204 1.00 98.50 157 LEU A N 1
ATOM 1113 C CA . LEU A 1 157 ? 4.039 -1.007 -3.626 1.00 98.50 157 LEU A CA 1
ATOM 1114 C C . LEU A 1 157 ? 4.233 -2.495 -3.392 1.00 98.50 157 LEU A C 1
ATOM 1116 O O . LEU A 1 157 ? 3.950 -2.975 -2.306 1.00 98.50 157 LEU A O 1
ATOM 1120 N N . LEU A 1 158 ? 4.749 -3.219 -4.382 1.00 98.00 158 LEU A N 1
ATOM 1121 C CA . LEU A 1 158 ? 4.906 -4.666 -4.295 1.00 98.00 158 LEU A CA 1
ATOM 1122 C C . LEU A 1 158 ? 5.951 -5.082 -3.249 1.00 98.00 158 LEU A C 1
ATOM 1124 O O . LEU A 1 158 ? 5.752 -6.060 -2.527 1.00 98.00 158 LEU A O 1
ATOM 1128 N N . LEU A 1 159 ? 7.042 -4.317 -3.139 1.00 98.31 159 LEU A N 1
ATOM 1129 C CA . LEU A 1 159 ? 8.060 -4.522 -2.108 1.00 98.31 159 LEU A CA 1
ATOM 1130 C C . LEU A 1 159 ? 7.509 -4.242 -0.706 1.00 98.31 159 LEU A C 1
ATOM 1132 O O . LEU A 1 159 ? 7.715 -5.055 0.196 1.00 98.31 159 LEU A O 1
ATOM 1136 N N . ASP A 1 160 ? 6.793 -3.130 -0.532 1.00 98.31 160 ASP A N 1
ATOM 1137 C CA . ASP A 1 160 ? 6.210 -2.752 0.755 1.00 98.31 160 ASP A CA 1
ATOM 1138 C C . ASP A 1 160 ? 5.045 -3.659 1.175 1.00 98.31 160 ASP A C 1
ATOM 1140 O O . ASP A 1 160 ? 4.847 -3.948 2.359 1.00 98.31 160 ASP A O 1
ATOM 1144 N N . TRP A 1 161 ? 4.301 -4.185 0.197 1.00 98.12 161 TRP A N 1
ATOM 1145 C CA . TRP A 1 161 ? 3.104 -4.980 0.438 1.00 98.12 161 TRP A CA 1
ATOM 1146 C C . TRP A 1 161 ? 3.368 -6.211 1.296 1.00 98.12 161 TRP A C 1
ATOM 1148 O O . TRP A 1 161 ? 2.475 -6.660 1.999 1.00 98.12 161 TRP A O 1
ATOM 1158 N N . ARG A 1 162 ? 4.587 -6.762 1.305 1.00 94.88 162 ARG A N 1
ATOM 1159 C CA . ARG A 1 162 ? 4.910 -7.911 2.168 1.00 94.88 162 ARG A CA 1
ATOM 1160 C C . ARG A 1 162 ? 4.736 -7.580 3.654 1.00 94.88 162 ARG A C 1
ATOM 1162 O O . ARG A 1 162 ? 4.230 -8.413 4.402 1.00 94.88 162 ARG A O 1
ATOM 1169 N N . ALA A 1 163 ? 5.114 -6.372 4.067 1.00 95.62 163 ALA A N 1
ATOM 1170 C CA . ALA A 1 163 ? 4.929 -5.904 5.437 1.00 95.62 163 ALA A CA 1
ATOM 1171 C C . ALA A 1 163 ? 3.455 -5.572 5.723 1.00 95.62 163 ALA A C 1
ATOM 1173 O O . ALA A 1 163 ? 2.927 -5.947 6.769 1.00 95.62 163 ALA A O 1
ATOM 1174 N N . VAL A 1 164 ? 2.754 -4.962 4.760 1.00 97.62 164 VAL A N 1
ATOM 1175 C CA . VAL A 1 164 ? 1.298 -4.736 4.834 1.00 97.62 164 VAL A CA 1
ATOM 1176 C C . VAL A 1 164 ? 0.545 -6.056 5.010 1.00 97.62 164 VAL A C 1
ATOM 1178 O O . VAL A 1 164 ? -0.285 -6.198 5.907 1.00 97.62 164 VAL A O 1
ATOM 1181 N N . ARG A 1 165 ? 0.871 -7.049 4.181 1.00 96.69 165 ARG A N 1
ATOM 1182 C CA . ARG A 1 165 ? 0.272 -8.381 4.169 1.00 96.69 165 ARG A CA 1
ATOM 1183 C C . ARG A 1 165 ? 0.428 -9.075 5.509 1.00 96.69 165 ARG A C 1
ATOM 1185 O O . ARG A 1 165 ? -0.541 -9.646 5.983 1.00 96.69 165 ARG A O 1
ATOM 1192 N N . HIS A 1 166 ? 1.579 -8.954 6.166 1.00 94.94 166 HIS A N 1
ATOM 1193 C CA . HIS A 1 166 ? 1.765 -9.505 7.508 1.00 94.94 166 HIS A CA 1
ATOM 1194 C C . HIS A 1 166 ? 0.746 -8.946 8.521 1.00 94.94 166 HIS A C 1
ATOM 1196 O O . HIS A 1 166 ? 0.204 -9.683 9.345 1.00 94.94 166 HIS A O 1
ATOM 1202 N N . ILE A 1 167 ? 0.422 -7.652 8.437 1.00 95.44 167 ILE A N 1
ATOM 1203 C CA . ILE A 1 167 ? -0.600 -7.023 9.288 1.00 95.44 167 ILE A CA 1
ATOM 1204 C C . ILE A 1 167 ? -2.000 -7.543 8.948 1.00 95.44 167 ILE A C 1
ATOM 1206 O O . ILE A 1 167 ? -2.784 -7.824 9.858 1.00 95.44 167 ILE A O 1
ATOM 1210 N N . LEU A 1 168 ? -2.296 -7.740 7.660 1.00 97.00 168 LEU A N 1
ATOM 1211 C CA . LEU A 1 168 ? -3.550 -8.352 7.214 1.00 97.00 168 LEU A CA 1
ATOM 1212 C C . LEU A 1 168 ? -3.670 -9.814 7.660 1.00 97.00 168 LEU A C 1
ATOM 1214 O O . LEU A 1 168 ? -4.742 -10.215 8.094 1.00 97.00 168 LEU A O 1
ATOM 1218 N N . GLU A 1 169 ? -2.581 -10.584 7.638 1.00 95.88 169 GLU A N 1
ATOM 1219 C CA . GLU A 1 169 ? -2.529 -11.961 8.145 1.00 95.88 169 GLU A CA 1
ATOM 1220 C C . GLU A 1 169 ? -2.841 -12.006 9.641 1.00 95.88 169 GLU A C 1
ATOM 1222 O O . GLU A 1 169 ? -3.674 -12.792 10.089 1.00 95.88 169 GLU A O 1
ATOM 1227 N N . MET A 1 170 ? -2.233 -11.111 10.421 1.00 93.19 170 MET A N 1
ATOM 1228 C CA . MET A 1 170 ? -2.530 -10.980 11.846 1.00 93.19 170 MET A CA 1
ATOM 1229 C C . MET A 1 170 ? -3.989 -10.606 12.118 1.00 93.19 170 MET A C 1
ATOM 1231 O O . MET A 1 170 ? -4.573 -11.085 13.093 1.00 93.19 170 MET A O 1
ATOM 1235 N N . ALA A 1 171 ? -4.571 -9.729 11.299 1.00 94.75 171 ALA A N 1
ATOM 1236 C CA . ALA A 1 171 ? -5.985 -9.386 11.379 1.00 94.75 171 ALA A CA 1
ATOM 1237 C C . ALA A 1 171 ? -6.861 -10.597 11.029 1.00 94.75 171 ALA A C 1
ATOM 1239 O O . ALA A 1 171 ? -7.730 -10.954 11.819 1.00 94.75 171 ALA A O 1
ATOM 1240 N N . GLY A 1 172 ? -6.572 -11.262 9.907 1.00 96.12 172 GLY A N 1
ATOM 1241 C CA . GLY A 1 172 ? -7.288 -12.432 9.408 1.00 96.12 172 GLY A CA 1
ATOM 1242 C C . GLY A 1 172 ? -7.313 -13.577 10.415 1.00 96.12 172 GLY A C 1
ATOM 1243 O O . GLY A 1 172 ? -8.391 -14.018 10.805 1.00 96.12 172 GLY A O 1
ATOM 1244 N N . ILE A 1 173 ? -6.152 -13.981 10.936 1.00 94.69 173 ILE A N 1
ATOM 1245 C CA . ILE A 1 173 ? -6.041 -15.064 11.927 1.00 94.69 173 ILE A CA 1
ATOM 1246 C C . ILE A 1 173 ? -6.878 -14.759 13.178 1.00 94.69 173 ILE A C 1
ATOM 1248 O O . ILE A 1 173 ? -7.573 -15.634 13.692 1.00 94.69 173 ILE A O 1
ATOM 1252 N N . ARG A 1 174 ? -6.874 -13.507 13.659 1.00 92.56 174 ARG A N 1
ATOM 1253 C CA . ARG A 1 174 ? -7.656 -13.098 14.843 1.00 92.56 174 ARG A CA 1
ATOM 1254 C C . ARG A 1 174 ? -9.168 -13.177 14.637 1.00 92.56 174 ARG A C 1
ATOM 1256 O O . ARG A 1 174 ? -9.891 -13.255 15.627 1.00 92.56 174 ARG A O 1
ATOM 1263 N N . VAL A 1 175 ? -9.634 -13.154 13.390 1.00 94.81 175 VAL A N 1
ATOM 1264 C CA . VAL A 1 175 ? -11.059 -13.225 13.032 1.00 94.81 175 VAL A CA 1
ATOM 1265 C C . VAL A 1 175 ? -11.427 -14.513 12.289 1.00 94.81 175 VAL A C 1
ATOM 1267 O O . VAL A 1 175 ? -12.525 -14.620 11.753 1.00 94.81 175 VAL A O 1
ATOM 1270 N N . GLY A 1 176 ? -10.533 -15.509 12.275 1.00 95.25 176 GLY A N 1
ATOM 1271 C CA . GLY A 1 176 ? -10.780 -16.822 11.672 1.00 95.25 176 GLY A CA 1
ATOM 1272 C C . GLY A 1 176 ? -10.728 -16.854 10.140 1.00 95.25 176 GLY A C 1
ATOM 1273 O O . GLY A 1 176 ? -11.306 -17.750 9.531 1.00 95.25 176 GLY A O 1
ATOM 1274 N N . VAL A 1 177 ? -10.060 -15.886 9.507 1.00 97.00 177 VAL A N 1
ATOM 1275 C CA . VAL A 1 177 ? -9.782 -15.870 8.064 1.00 97.00 177 VAL A CA 1
ATOM 1276 C C . VAL A 1 177 ? -8.356 -16.357 7.819 1.00 97.00 177 VAL A C 1
ATOM 1278 O O . VAL A 1 177 ? -7.388 -15.658 8.123 1.00 97.00 177 VAL A O 1
ATOM 1281 N N . GLU A 1 178 ? -8.235 -17.544 7.232 1.00 94.31 178 GLU A N 1
ATOM 1282 C CA . GLU A 1 178 ? -6.942 -18.142 6.894 1.00 94.31 178 GLU A CA 1
ATOM 1283 C C . GLU A 1 178 ? -6.274 -17.425 5.704 1.00 94.31 178 GLU A C 1
ATOM 1285 O O . GLU A 1 178 ? -6.912 -17.249 4.658 1.00 94.31 178 GLU A O 1
ATOM 1290 N N . PRO A 1 179 ? -4.997 -17.011 5.817 1.00 94.75 179 PRO A N 1
ATOM 1291 C CA . PRO A 1 179 ? -4.248 -16.461 4.692 1.00 94.75 179 PRO A CA 1
ATOM 1292 C C . PRO A 1 179 ? -4.000 -17.493 3.587 1.00 94.75 179 PRO A C 1
ATOM 1294 O O . PRO A 1 179 ? -3.649 -18.642 3.851 1.00 94.75 179 PRO A O 1
ATOM 1297 N N . HIS A 1 180 ? -4.086 -17.063 2.328 1.00 94.00 180 HIS A N 1
ATOM 1298 C CA . HIS A 1 180 ? -3.610 -17.866 1.198 1.00 94.00 180 HIS A CA 1
ATOM 1299 C C . HIS A 1 180 ? -2.091 -17.708 0.992 1.00 94.00 180 HIS A C 1
ATOM 1301 O O . HIS A 1 180 ? -1.445 -16.847 1.596 1.00 94.00 180 HIS A O 1
ATOM 1307 N N . ALA A 1 181 ? -1.493 -18.511 0.108 1.00 94.50 181 ALA A N 1
ATOM 1308 C CA . ALA A 1 181 ? -0.089 -18.348 -0.277 1.00 94.50 181 ALA A CA 1
ATOM 1309 C C . ALA A 1 181 ? 0.135 -17.030 -1.046 1.00 94.50 181 ALA A C 1
ATOM 1311 O O . ALA A 1 181 ? -0.704 -16.633 -1.852 1.00 94.50 181 ALA A O 1
ATOM 1312 N N . CYS A 1 182 ? 1.247 -16.335 -0.783 1.00 94.69 182 CYS A N 1
ATOM 1313 C CA . CYS A 1 182 ? 1.588 -15.102 -1.501 1.00 94.69 182 CYS A CA 1
ATOM 1314 C C . CYS A 1 182 ? 2.154 -15.444 -2.874 1.00 94.69 182 CYS A C 1
ATOM 1316 O O . CYS A 1 182 ? 3.252 -15.991 -2.956 1.00 94.69 182 CYS A O 1
ATOM 1318 N N . ASP A 1 183 ? 1.449 -15.052 -3.928 1.00 96.06 183 ASP A N 1
ATOM 1319 C CA . ASP A 1 183 ? 1.898 -15.277 -5.304 1.00 96.06 183 ASP A CA 1
ATOM 1320 C C . ASP A 1 183 ? 2.531 -14.032 -5.939 1.00 96.06 183 ASP A C 1
ATOM 1322 O O . ASP A 1 183 ? 2.828 -14.020 -7.136 1.00 96.06 183 ASP A O 1
ATOM 1326 N N . LEU A 1 184 ? 2.703 -12.955 -5.163 1.00 96.94 184 LEU A N 1
ATOM 1327 C CA . LEU A 1 184 ? 3.398 -11.766 -5.643 1.00 96.94 184 LEU A CA 1
ATOM 1328 C C . LEU A 1 184 ? 4.837 -12.131 -6.036 1.00 96.94 184 LEU A C 1
ATOM 1330 O O . LEU A 1 184 ? 5.478 -12.915 -5.325 1.00 96.94 184 LEU A O 1
ATOM 1334 N N . PRO A 1 185 ? 5.379 -11.525 -7.111 1.00 96.62 185 PRO A N 1
ATOM 1335 C CA . PRO A 1 185 ? 6.795 -11.609 -7.425 1.00 96.62 185 PRO A CA 1
ATOM 1336 C C . PRO A 1 185 ? 7.665 -11.391 -6.186 1.00 96.62 185 PRO A C 1
ATOM 1338 O O . PRO A 1 185 ? 7.424 -10.498 -5.370 1.00 96.62 185 PRO A O 1
ATOM 1341 N N . ASP A 1 186 ? 8.689 -12.224 -6.027 1.00 94.25 186 ASP A N 1
ATOM 1342 C CA . ASP A 1 186 ? 9.580 -12.084 -4.887 1.00 94.25 186 ASP A CA 1
ATOM 1343 C C . ASP A 1 186 ? 10.451 -10.818 -4.995 1.00 94.25 186 ASP A C 1
ATOM 1345 O O . ASP A 1 186 ? 10.486 -10.093 -5.999 1.00 94.25 186 ASP A O 1
ATOM 1349 N N . ARG A 1 187 ? 11.167 -10.533 -3.907 1.00 95.56 187 ARG A N 1
ATOM 1350 C CA . ARG A 1 187 ? 12.032 -9.359 -3.791 1.00 95.56 187 ARG A CA 1
ATOM 1351 C C . ARG A 1 187 ? 13.145 -9.357 -4.845 1.00 95.56 187 ARG A C 1
ATOM 1353 O O . ARG A 1 187 ? 13.456 -8.305 -5.398 1.00 95.56 187 ARG A O 1
ATOM 1360 N N . ALA A 1 188 ? 13.730 -10.518 -5.139 1.00 95.50 188 ALA A N 1
ATOM 1361 C CA . ALA A 1 188 ? 14.825 -10.634 -6.095 1.00 95.50 188 ALA A CA 1
ATOM 1362 C C . ALA A 1 188 ? 14.337 -10.380 -7.528 1.00 95.50 188 ALA A C 1
ATOM 1364 O O . ALA A 1 188 ? 14.944 -9.584 -8.245 1.00 95.50 188 ALA A O 1
ATOM 1365 N N . ALA A 1 189 ? 13.211 -10.981 -7.918 1.00 95.50 189 ALA A N 1
ATOM 1366 C CA . ALA A 1 189 ? 12.549 -10.754 -9.197 1.00 95.50 189 ALA A CA 1
ATOM 1367 C C . ALA A 1 189 ? 12.162 -9.280 -9.378 1.00 95.50 189 ALA A C 1
ATOM 1369 O O . ALA A 1 189 ? 12.406 -8.696 -10.432 1.00 95.50 189 ALA A O 1
ATOM 1370 N N . THR A 1 190 ? 11.632 -8.655 -8.327 1.00 96.56 190 THR A N 1
ATOM 1371 C CA . THR A 1 190 ? 11.240 -7.240 -8.346 1.00 96.56 190 THR A CA 1
ATOM 1372 C C . THR A 1 190 ? 12.445 -6.311 -8.526 1.00 96.56 190 THR A C 1
ATOM 1374 O O . THR A 1 190 ? 12.409 -5.401 -9.356 1.00 96.56 190 THR A O 1
ATOM 1377 N N . PHE A 1 191 ? 13.559 -6.565 -7.832 1.00 95.50 191 PHE A N 1
ATOM 1378 C CA . PHE A 1 191 ? 14.785 -5.792 -8.048 1.00 95.50 191 PHE A CA 1
ATOM 1379 C C . PHE A 1 191 ? 15.440 -6.062 -9.400 1.00 95.50 191 PHE A C 1
ATOM 1381 O O . PHE A 1 191 ? 15.984 -5.133 -9.985 1.00 95.50 191 PHE A O 1
ATOM 1388 N N . ASN A 1 192 ? 15.379 -7.290 -9.922 1.00 94.00 192 ASN A N 1
ATOM 1389 C CA . ASN A 1 192 ? 15.861 -7.588 -11.272 1.00 94.00 192 ASN A CA 1
ATOM 1390 C C . ASN A 1 192 ? 15.150 -6.721 -12.317 1.00 94.00 192 ASN A C 1
ATOM 1392 O O . ASN A 1 192 ? 15.807 -6.183 -13.204 1.00 94.00 192 ASN A O 1
ATOM 1396 N N . VAL A 1 193 ? 13.834 -6.532 -12.181 1.00 93.81 193 VAL A N 1
ATOM 1397 C CA . VAL A 1 193 ? 13.077 -5.642 -13.069 1.00 93.81 193 VAL A CA 1
ATOM 1398 C C . VAL A 1 193 ? 13.496 -4.194 -12.894 1.00 93.81 193 VAL A C 1
ATOM 1400 O O . VAL A 1 193 ? 13.735 -3.543 -13.903 1.00 93.81 193 VAL A O 1
ATOM 1403 N N . ALA A 1 194 ? 13.662 -3.708 -11.658 1.00 93.44 194 ALA A N 1
ATOM 1404 C CA . ALA A 1 194 ? 14.151 -2.350 -11.407 1.00 93.44 194 ALA A CA 1
ATOM 1405 C C . ALA A 1 194 ? 15.489 -2.073 -12.118 1.00 93.44 194 ALA A C 1
ATOM 1407 O O . ALA A 1 194 ? 15.623 -1.042 -12.769 1.00 93.44 194 ALA A O 1
ATOM 1408 N N . ARG A 1 195 ? 16.439 -3.017 -12.059 1.00 92.44 195 ARG A N 1
ATOM 1409 C CA . ARG A 1 195 ? 17.721 -2.909 -12.77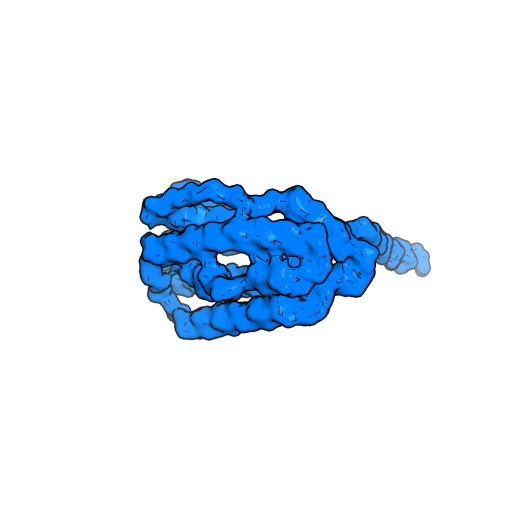9 1.00 92.44 195 ARG A CA 1
ATOM 1410 C C . ARG A 1 195 ? 17.550 -2.902 -14.292 1.00 92.44 195 ARG A C 1
ATOM 1412 O O . ARG A 1 195 ? 18.221 -2.149 -14.983 1.00 92.44 195 ARG A O 1
ATOM 1419 N N . ALA A 1 196 ? 16.662 -3.749 -14.808 1.00 90.94 196 ALA A N 1
ATOM 1420 C CA . ALA A 1 196 ? 16.463 -3.913 -16.246 1.00 90.94 196 ALA A CA 1
ATOM 1421 C C . ALA A 1 196 ? 15.824 -2.686 -16.917 1.00 90.94 196 ALA A C 1
ATOM 1423 O O . ALA A 1 196 ? 16.097 -2.427 -18.084 1.00 90.94 196 ALA A O 1
ATOM 1424 N N . ILE A 1 197 ? 14.967 -1.954 -16.198 1.00 89.56 197 ILE A N 1
ATOM 1425 C CA . ILE A 1 197 ? 14.293 -0.750 -16.714 1.00 89.56 197 ILE A CA 1
ATOM 1426 C C . ILE A 1 197 ? 15.080 0.542 -16.474 1.00 89.56 197 ILE A C 1
ATOM 1428 O O . ILE A 1 197 ? 14.748 1.564 -17.073 1.00 89.56 197 ILE A O 1
ATOM 1432 N N . GLY A 1 198 ? 16.026 0.515 -15.535 1.00 86.44 198 GLY A N 1
ATOM 1433 C CA . GLY A 1 198 ? 16.873 1.651 -15.199 1.00 86.44 198 GLY A CA 1
ATOM 1434 C C . GLY A 1 198 ? 18.084 1.767 -16.119 1.00 86.44 198 GLY A C 1
ATOM 1435 O O . GLY A 1 198 ? 18.201 1.062 -17.122 1.00 86.44 198 GLY A O 1
ATOM 1436 N N . GLY A 1 199 ? 19.009 2.652 -15.756 1.00 82.88 199 GLY A N 1
ATOM 1437 C CA . GLY A 1 199 ? 20.303 2.796 -16.436 1.00 82.88 199 GLY A CA 1
ATOM 1438 C C . GLY A 1 199 ? 20.444 4.046 -17.303 1.00 82.88 199 GLY A C 1
ATOM 1439 O O . GLY A 1 199 ? 21.528 4.299 -17.827 1.00 82.88 199 GLY A O 1
ATOM 1440 N N . ASP A 1 200 ? 19.392 4.860 -17.412 1.00 87.06 200 ASP A N 1
ATOM 1441 C CA . ASP A 1 200 ? 19.502 6.250 -17.846 1.00 87.06 200 ASP A CA 1
ATOM 1442 C C . ASP A 1 200 ? 19.009 7.202 -16.750 1.00 87.06 200 ASP A C 1
ATOM 1444 O O . ASP A 1 200 ? 18.010 6.954 -16.070 1.00 87.06 200 ASP A O 1
ATOM 1448 N N . ASP A 1 201 ? 19.698 8.332 -16.609 1.00 89.44 201 ASP A N 1
ATOM 1449 C CA . ASP A 1 201 ? 19.455 9.320 -15.558 1.00 89.44 201 ASP A CA 1
ATOM 1450 C C . ASP A 1 201 ? 18.006 9.835 -15.501 1.00 89.44 201 ASP A C 1
ATOM 1452 O O . ASP A 1 201 ? 17.504 10.207 -14.434 1.00 89.44 201 ASP A O 1
ATOM 1456 N N . ALA A 1 202 ? 17.325 9.945 -16.645 1.00 91.31 202 ALA A N 1
ATOM 1457 C CA . ALA A 1 202 ? 15.976 10.496 -16.694 1.00 91.31 202 ALA A CA 1
ATOM 1458 C C . ALA A 1 202 ? 14.945 9.482 -16.180 1.00 91.31 202 ALA A C 1
ATOM 1460 O O . ALA A 1 202 ? 14.075 9.859 -15.379 1.00 91.31 202 ALA A O 1
ATOM 1461 N N . THR A 1 203 ? 15.075 8.225 -16.607 1.00 90.81 203 THR A N 1
ATOM 1462 C CA . THR A 1 203 ? 14.252 7.095 -16.170 1.00 90.81 203 THR A CA 1
ATOM 1463 C C . THR A 1 203 ? 14.506 6.763 -14.703 1.00 90.81 203 THR A C 1
ATOM 1465 O O . THR A 1 203 ? 13.542 6.667 -13.944 1.00 90.81 203 THR A O 1
ATOM 1468 N N . ASP A 1 204 ? 15.761 6.717 -14.251 1.00 93.38 204 ASP A N 1
ATOM 1469 C CA . ASP A 1 204 ? 16.099 6.434 -12.848 1.00 93.38 204 ASP A CA 1
ATOM 1470 C C . ASP A 1 204 ? 15.483 7.473 -11.901 1.00 93.38 204 ASP A C 1
ATOM 1472 O O . ASP A 1 204 ? 14.824 7.126 -10.916 1.00 93.38 204 ASP A O 1
ATOM 1476 N N . ARG A 1 205 ? 15.576 8.767 -12.241 1.00 95.06 205 ARG A N 1
ATOM 1477 C CA . ARG A 1 205 ? 14.907 9.831 -11.469 1.00 95.06 205 ARG A CA 1
ATOM 1478 C C . ARG A 1 205 ? 13.386 9.700 -11.479 1.00 95.06 205 ARG A C 1
ATOM 1480 O O . ARG A 1 205 ? 12.735 10.114 -10.521 1.00 95.06 205 ARG A O 1
ATOM 1487 N N . ALA A 1 206 ? 12.796 9.212 -12.568 1.00 95.00 206 ALA A N 1
ATOM 1488 C CA . ALA A 1 206 ? 11.352 9.025 -12.662 1.00 95.00 206 ALA A CA 1
ATOM 1489 C C . ALA A 1 206 ? 10.879 7.841 -11.814 1.00 95.00 206 ALA A C 1
ATOM 1491 O O . ALA A 1 206 ? 9.910 7.984 -11.071 1.00 95.00 206 ALA A O 1
ATOM 1492 N N . ILE A 1 207 ? 11.591 6.715 -11.876 1.00 95.44 207 ILE A N 1
ATOM 1493 C CA . ILE A 1 207 ? 11.358 5.536 -11.038 1.00 95.44 207 ILE A CA 1
ATOM 1494 C C . ILE A 1 207 ? 11.479 5.919 -9.565 1.00 95.44 207 ILE A C 1
ATOM 1496 O O . ILE A 1 207 ? 10.565 5.667 -8.781 1.00 95.44 207 ILE A O 1
ATOM 1500 N N . GLN A 1 208 ? 12.566 6.598 -9.193 1.00 97.06 208 GLN A N 1
ATOM 1501 C CA . GLN A 1 208 ? 12.778 7.044 -7.821 1.00 97.06 208 GLN A CA 1
ATOM 1502 C C . GLN A 1 208 ? 11.662 7.986 -7.352 1.00 97.06 208 GLN A C 1
ATOM 1504 O O . GLN A 1 208 ? 11.179 7.858 -6.228 1.00 97.06 208 GLN A O 1
ATOM 1509 N N . PHE A 1 209 ? 11.236 8.925 -8.202 1.00 97.12 209 PHE A N 1
ATOM 1510 C CA . PHE A 1 209 ? 10.118 9.812 -7.892 1.00 97.12 209 PHE A CA 1
ATOM 1511 C C . PHE A 1 209 ? 8.830 9.019 -7.644 1.00 97.12 209 PHE A C 1
ATOM 1513 O O . PHE A 1 209 ? 8.192 9.217 -6.613 1.00 97.12 209 PHE A O 1
ATOM 1520 N N . GLY A 1 210 ? 8.487 8.087 -8.537 1.00 97.75 210 GLY A N 1
ATOM 1521 C CA . GLY A 1 210 ? 7.311 7.230 -8.398 1.00 97.75 210 GLY A CA 1
ATOM 1522 C C . GLY A 1 210 ? 7.304 6.429 -7.099 1.00 97.75 210 GLY A C 1
ATOM 1523 O O . GLY A 1 210 ? 6.318 6.443 -6.362 1.00 97.75 210 GLY A O 1
ATOM 1524 N N . ALA A 1 211 ? 8.437 5.798 -6.784 1.00 98.50 211 ALA A N 1
ATOM 1525 C CA . ALA A 1 211 ? 8.623 5.039 -5.553 1.00 98.50 211 ALA A CA 1
ATOM 1526 C C . ALA A 1 211 ? 8.431 5.914 -4.303 1.00 98.50 211 ALA A C 1
ATOM 1528 O O . ALA A 1 211 ? 7.651 5.563 -3.420 1.00 98.50 211 ALA A O 1
ATOM 1529 N N . ARG A 1 212 ? 9.084 7.085 -4.248 1.00 98.50 212 ARG A N 1
ATOM 1530 C CA . ARG A 1 212 ? 8.962 8.026 -3.120 1.00 98.50 212 ARG A CA 1
ATOM 1531 C C . ARG A 1 212 ? 7.533 8.520 -2.925 1.00 98.50 212 ARG A C 1
ATOM 1533 O O . ARG A 1 212 ? 7.074 8.591 -1.791 1.00 98.50 212 ARG A O 1
ATOM 1540 N N . GLN A 1 213 ? 6.835 8.871 -4.007 1.00 98.31 213 GLN A N 1
ATOM 1541 C CA . GLN A 1 213 ? 5.460 9.366 -3.906 1.00 98.31 213 GLN A CA 1
ATOM 1542 C C . GLN A 1 213 ? 4.525 8.303 -3.335 1.00 98.31 213 GLN A C 1
ATOM 1544 O O . GLN A 1 213 ? 3.738 8.612 -2.443 1.00 98.31 213 GLN A O 1
ATOM 1549 N N . LEU A 1 214 ? 4.646 7.053 -3.790 1.00 98.44 214 LEU A N 1
ATOM 1550 C CA . LEU A 1 214 ? 3.852 5.956 -3.250 1.00 98.44 214 LEU A CA 1
ATOM 1551 C C . LEU A 1 214 ? 4.177 5.690 -1.771 1.00 98.44 214 LEU A C 1
ATOM 1553 O O . LEU A 1 214 ? 3.263 5.648 -0.949 1.00 98.44 214 LEU A O 1
ATOM 1557 N N . LEU A 1 215 ? 5.459 5.562 -1.421 1.00 98.56 215 LEU A N 1
ATOM 1558 C CA . LEU A 1 215 ? 5.877 5.321 -0.036 1.00 98.56 215 LEU A CA 1
ATOM 1559 C C . LEU A 1 215 ? 5.452 6.463 0.893 1.00 98.56 215 LEU A C 1
ATOM 1561 O O . LEU A 1 215 ? 5.037 6.208 2.016 1.00 98.56 215 LEU A O 1
ATOM 1565 N N . SER A 1 216 ? 5.449 7.710 0.415 1.00 98.25 216 SER A N 1
ATOM 1566 C CA . SER A 1 216 ? 4.927 8.848 1.176 1.00 98.25 216 SER A CA 1
ATOM 1567 C C . SER A 1 216 ? 3.429 8.725 1.475 1.00 98.25 216 SER A C 1
ATOM 1569 O O . SER A 1 216 ? 3.024 9.052 2.591 1.00 98.25 216 SER A O 1
ATOM 1571 N N . GLN A 1 217 ? 2.607 8.235 0.535 1.00 98.12 217 GLN A N 1
ATOM 1572 C CA . GLN A 1 217 ? 1.186 7.978 0.818 1.00 98.12 217 GLN A CA 1
ATOM 1573 C C . GLN A 1 217 ? 1.026 6.860 1.850 1.00 98.12 217 GLN A C 1
ATOM 1575 O O . GLN A 1 217 ? 0.239 6.981 2.787 1.00 98.12 217 GLN A O 1
ATOM 1580 N N . GLN A 1 218 ? 1.815 5.795 1.711 1.00 97.06 218 GLN A N 1
ATOM 1581 C CA . GLN A 1 218 ? 1.787 4.656 2.620 1.00 97.06 218 GLN A CA 1
ATOM 1582 C C . GLN A 1 218 ? 2.215 5.052 4.042 1.00 97.06 218 GLN A C 1
ATOM 1584 O O . GLN A 1 218 ? 1.544 4.706 5.013 1.00 97.06 218 GLN A O 1
ATOM 1589 N N . ARG A 1 219 ? 3.284 5.845 4.169 1.00 97.44 219 ARG A N 1
ATOM 1590 C CA . ARG A 1 219 ? 3.747 6.419 5.436 1.00 97.44 219 ARG A CA 1
ATOM 1591 C C . ARG A 1 219 ? 2.663 7.277 6.083 1.00 97.44 219 ARG A C 1
ATOM 1593 O O . ARG A 1 219 ? 2.324 7.038 7.235 1.00 97.44 219 ARG A O 1
ATOM 1600 N N . GLY A 1 220 ? 2.065 8.194 5.318 1.00 97.94 220 GLY A N 1
ATOM 1601 C CA . GLY A 1 220 ? 0.999 9.062 5.818 1.00 97.94 220 GLY A CA 1
ATOM 1602 C C . GLY A 1 220 ? -0.249 8.295 6.267 1.00 97.94 220 GLY A C 1
ATOM 1603 O O . GLY A 1 220 ? -0.913 8.700 7.219 1.00 97.94 220 GLY A O 1
ATOM 1604 N N . LEU A 1 221 ? -0.556 7.157 5.631 1.00 98.19 221 LEU A N 1
ATOM 1605 C CA . LEU A 1 221 ? -1.613 6.263 6.103 1.00 98.19 221 LEU A CA 1
ATOM 1606 C C . LEU A 1 221 ? -1.265 5.674 7.482 1.00 98.19 221 LEU A C 1
ATOM 1608 O O . LEU A 1 221 ? -2.113 5.650 8.372 1.00 98.19 221 LEU A O 1
ATOM 1612 N N . TRP A 1 222 ? -0.029 5.223 7.691 1.00 97.88 222 TRP A N 1
ATOM 1613 C CA . TRP A 1 222 ? 0.395 4.702 8.993 1.00 97.88 222 TRP A CA 1
ATOM 1614 C C . TRP A 1 222 ? 0.456 5.775 10.086 1.00 97.88 222 TRP A C 1
ATOM 1616 O O . TRP A 1 222 ? 0.075 5.477 11.221 1.00 97.88 222 TRP A O 1
ATOM 1626 N N . ASP A 1 223 ? 0.832 7.011 9.747 1.00 97.75 223 ASP A N 1
ATOM 1627 C CA . ASP A 1 223 ? 0.766 8.157 10.664 1.00 97.75 223 ASP A CA 1
ATOM 1628 C C . ASP A 1 223 ? -0.688 8.401 11.122 1.00 97.75 223 ASP A C 1
ATOM 1630 O O . ASP A 1 223 ? -0.962 8.562 12.315 1.00 97.75 223 ASP A O 1
ATOM 1634 N N . LEU A 1 224 ? -1.650 8.348 10.189 1.00 97.44 224 LEU A N 1
ATOM 1635 C CA . LEU A 1 224 ? -3.082 8.466 10.488 1.00 97.44 224 LEU A CA 1
ATOM 1636 C C . LEU A 1 224 ? -3.564 7.345 11.423 1.00 97.44 224 LEU A C 1
ATOM 1638 O O . LEU A 1 224 ? -4.268 7.604 12.402 1.00 97.44 224 LEU A O 1
ATOM 1642 N N . LEU A 1 225 ? -3.184 6.097 11.137 1.00 96.81 225 LEU A N 1
ATOM 1643 C CA . LEU A 1 225 ? -3.557 4.931 11.944 1.00 96.81 225 LEU A CA 1
ATOM 1644 C C . LEU A 1 225 ? -2.982 5.016 13.365 1.00 96.81 225 LEU A C 1
ATOM 1646 O O . LEU A 1 225 ? -3.694 4.744 14.336 1.00 96.81 225 LEU A O 1
ATOM 1650 N N . GLN A 1 226 ? -1.736 5.478 13.500 1.00 95.94 226 GLN A N 1
ATOM 1651 C CA . GLN A 1 226 ? -1.119 5.722 14.799 1.00 95.94 226 GLN A CA 1
ATOM 1652 C C . GLN A 1 226 ? -1.895 6.776 15.598 1.00 95.94 226 GLN A C 1
ATOM 1654 O O . GLN A 1 226 ? -2.252 6.524 16.752 1.00 95.94 226 GLN A O 1
ATOM 1659 N N . ALA A 1 227 ? -2.208 7.921 14.986 1.00 95.75 227 ALA A N 1
ATOM 1660 C CA . ALA A 1 227 ? -2.952 8.992 15.646 1.00 95.75 227 ALA A CA 1
ATOM 1661 C C . ALA A 1 227 ? -4.330 8.513 16.138 1.00 95.75 227 ALA A C 1
ATOM 1663 O O . ALA A 1 227 ? -4.756 8.818 17.256 1.00 95.75 227 ALA A O 1
ATOM 1664 N N . ARG A 1 228 ? -5.021 7.685 15.345 1.00 95.06 228 ARG A N 1
ATOM 1665 C CA . ARG A 1 228 ? -6.295 7.070 15.748 1.00 95.06 228 ARG A CA 1
ATOM 1666 C C . ARG A 1 228 ? -6.143 6.131 16.944 1.00 95.06 228 ARG A C 1
ATOM 1668 O O . ARG A 1 228 ? -6.963 6.176 17.866 1.00 95.06 228 ARG A O 1
ATOM 1675 N N . ALA A 1 229 ? -5.102 5.300 16.953 1.00 93.56 229 ALA A N 1
ATOM 1676 C CA . ALA A 1 229 ? -4.804 4.419 18.077 1.00 93.56 229 ALA A CA 1
ATOM 1677 C C . ALA A 1 229 ? -4.510 5.217 19.361 1.00 93.56 229 ALA A C 1
ATOM 1679 O O . ALA A 1 229 ? -4.993 4.862 20.439 1.00 93.56 229 ALA A O 1
ATOM 1680 N N . GLU A 1 230 ? -3.779 6.329 19.258 1.00 93.25 230 GLU A N 1
ATOM 1681 C CA . GLU A 1 230 ? -3.478 7.228 20.379 1.00 93.25 230 GLU A CA 1
ATOM 1682 C C . GLU A 1 230 ? -4.739 7.883 20.957 1.00 93.25 230 GLU A C 1
ATOM 1684 O O . GLU A 1 230 ? -4.949 7.831 22.171 1.00 93.25 230 GLU A O 1
ATOM 1689 N N . ILE A 1 231 ? -5.637 8.397 20.107 1.00 93.75 231 ILE A N 1
ATOM 1690 C CA . ILE A 1 231 ? -6.931 8.959 20.536 1.00 93.75 231 ILE A CA 1
ATOM 1691 C C . ILE A 1 231 ? -7.749 7.923 21.315 1.00 93.75 231 ILE A C 1
ATOM 1693 O O . ILE A 1 231 ? -8.369 8.249 22.329 1.00 93.75 231 ILE A O 1
ATOM 1697 N N . ARG A 1 232 ? -7.762 6.659 20.870 1.00 90.94 232 ARG A N 1
ATOM 1698 C CA . ARG A 1 232 ? -8.464 5.589 21.594 1.00 90.94 232 ARG A CA 1
ATOM 1699 C C . ARG A 1 232 ? -7.837 5.298 22.952 1.00 90.94 232 ARG A C 1
ATOM 1701 O O . ARG A 1 232 ? -8.577 5.069 23.904 1.00 90.94 232 ARG A O 1
ATOM 1708 N N . ARG A 1 233 ? -6.505 5.299 23.052 1.00 89.38 233 ARG A N 1
ATOM 1709 C CA . ARG A 1 233 ? -5.789 5.055 24.316 1.00 89.38 233 ARG A CA 1
ATOM 1710 C C . ARG A 1 233 ? -6.034 6.160 25.341 1.00 89.38 233 ARG A C 1
ATOM 1712 O O . ARG A 1 233 ? -6.144 5.848 26.514 1.00 89.38 233 ARG A O 1
ATOM 1719 N N . GLN A 1 234 ? -6.176 7.411 24.906 1.00 86.12 234 GLN A N 1
ATOM 1720 C CA . GLN A 1 234 ? -6.472 8.547 25.791 1.00 86.12 234 GLN A CA 1
ATOM 1721 C C . GLN A 1 234 ? -7.902 8.540 26.358 1.00 86.12 234 GLN A C 1
ATOM 1723 O O . GLN A 1 234 ? -8.167 9.208 27.352 1.00 86.12 234 GLN A O 1
ATOM 1728 N N . LYS A 1 235 ? -8.835 7.823 25.716 1.00 72.50 235 LYS A N 1
ATOM 1729 C CA . LYS A 1 235 ? -10.242 7.720 26.142 1.00 72.50 235 LYS A CA 1
ATOM 1730 C C . LYS A 1 235 ? -10.543 6.497 27.019 1.00 72.50 235 LYS A C 1
ATOM 1732 O O . LYS A 1 235 ? -11.697 6.329 27.408 1.00 72.50 235 LYS A O 1
ATOM 1737 N N . ARG A 1 236 ? -9.558 5.629 27.258 1.00 58.56 236 ARG A N 1
ATOM 1738 C CA . ARG A 1 236 ? -9.664 4.457 28.140 1.00 58.56 236 ARG A CA 1
ATOM 1739 C C . ARG A 1 236 ? -9.170 4.805 29.533 1.00 58.56 236 ARG A C 1
ATOM 1741 O O . ARG A 1 236 ? -9.782 4.279 30.483 1.00 58.56 236 ARG A O 1
#

Secondary structure (DSSP, 8-state):
--SSSSSSSHHHHHHHTTTT--HHHHHHHHHHHHSGGGSHHHHGGGG--GGG-SS-HHHHHHHHHHHHHHHSSSS-HHHHHHHH---HHHHHHHHHHHHHHHHHHHHHHHHHHHT-SPP--TTHHHHHHHHHHHHHHHHHHHT--STTHHHHHHHHHHHHHHHHHHHHHHHHHHTT-PPPP--S--HHHHHHHHHHH--SHHHHHHHHHHHHHHHHHHHHHHHHHHHHHHHHHHT-